Protein AF-A0AAU5GW07-F1 (afdb_monomer_lite)

Secondary structure (DSSP, 8-state):
-HHHHHHHHHHHHHHHHHHHHHHHS-S-HHHHH-GGGHHHHHHHHHHHHHHHHHHHHHHHHHHHHHHHHHHHHHHHHHHHHHHHHHHHHHH--TT--EEEEETTEEEESSEEEETTEEEESTT-EEEEEEETTEEEEEEE-TTS-EEEEEE-TTS-HHHHHHHHHHHHHHHHHHHHHHHHHHHHHHHHHHHHHHHHH--HHHHHHHHHHHHHHHHHHT-THHHHHHHHHHHHHHHHHHHHS-PPP-

Sequence (246 aa):
MAATVWALLVLLGGAAYIGWRLHAYPGGWAYAFGDAYAVERRDLAMARRGVRELERAARRELSEAKGKVRGEETRYRERIRSAEQRLKELRNPGRGEQQQILGELTLYQHVLRYRSEDIPLAGLKVRFESARHKYGIKVTRPNGRAVVARFPGTQSEDAVRHFAIRIENAVADENDLLTRRKGLIADAETELTHARASTLSQEAAREALVRLTARQSADDRLPAARAELDAARGRWHAETGHLPRT

Radius of gyration: 38.72 Å; chains: 1; bounding box: 70×32×97 Å

Foldseek 3Di:
DVVVVVVVVVVVVVVVVVVVQCQQFPQDDCRSPNPVNVVLSVLLVVLVVLLVVVVVVLVVVLVVLVVQLVVLVVVLVVLLVVLVVQLVCLVDVDQAAFDDDDDQWTHGLQFIGGNHDTAGLAVKDWDWDDDPQKTWIWIAHPVRDIDIDIDDNPDDPVRSVVVSVVSVVSSVVNNVSVVCSVVSSVVSVVSSVVSVVPCVSSVVSVVVSVVSVVVVVPDCSSVVSVVSSVVSQVVSCVVRVDGGDD

pLDDT: mean 92.74, std 5.4, range [62.66, 98.31]

Structure (mmCIF, N/CA/C/O backbone):
data_AF-A0AAU5GW07-F1
#
_entry.id   AF-A0AAU5GW07-F1
#
loop_
_atom_site.group_PDB
_atom_site.id
_atom_site.type_symbol
_atom_site.label_atom_id
_atom_site.label_alt_id
_atom_site.label_comp_id
_atom_site.label_asym_id
_atom_site.label_entity_id
_atom_site.label_seq_id
_atom_site.pdbx_PDB_ins_code
_atom_site.Cartn_x
_atom_site.Cartn_y
_atom_site.Cartn_z
_atom_site.occupancy
_atom_site.B_iso_or_equiv
_atom_site.auth_seq_id
_atom_site.auth_comp_id
_atom_site.auth_asym_id
_atom_site.auth_atom_id
_atom_site.pdbx_PDB_model_num
ATOM 1 N N . MET A 1 1 ? -17.866 -20.947 -43.649 1.00 62.66 1 MET A N 1
ATOM 2 C CA . MET A 1 1 ? -17.805 -19.919 -42.585 1.00 62.66 1 MET A CA 1
ATOM 3 C C . MET A 1 1 ? -16.412 -19.817 -41.959 1.00 62.66 1 MET A C 1
ATOM 5 O O . MET A 1 1 ? -15.834 -18.745 -42.022 1.00 62.66 1 MET A O 1
ATOM 9 N N . ALA A 1 2 ? -15.812 -20.891 -41.427 1.00 73.25 2 ALA A N 1
ATOM 10 C CA . ALA A 1 2 ? -14.454 -20.812 -40.857 1.00 73.25 2 ALA A CA 1
ATOM 11 C C . ALA A 1 2 ? -13.359 -20.514 -41.906 1.00 73.25 2 ALA A C 1
ATOM 13 O O . ALA A 1 2 ? -12.525 -19.640 -41.695 1.00 73.25 2 ALA A O 1
ATOM 14 N N . ALA A 1 3 ? -13.399 -21.173 -43.070 1.00 81.56 3 ALA A N 1
ATOM 15 C CA . ALA A 1 3 ? -12.407 -20.975 -44.136 1.00 81.56 3 ALA A CA 1
ATOM 16 C C . ALA A 1 3 ? -12.399 -19.541 -44.705 1.00 81.56 3 ALA A C 1
ATOM 18 O O . ALA A 1 3 ? -11.342 -18.986 -44.983 1.00 81.56 3 ALA A O 1
ATOM 19 N N . THR A 1 4 ? -13.572 -18.913 -44.819 1.00 87.06 4 THR A N 1
ATOM 20 C CA . THR A 1 4 ? -13.719 -17.531 -45.301 1.00 87.06 4 THR A CA 1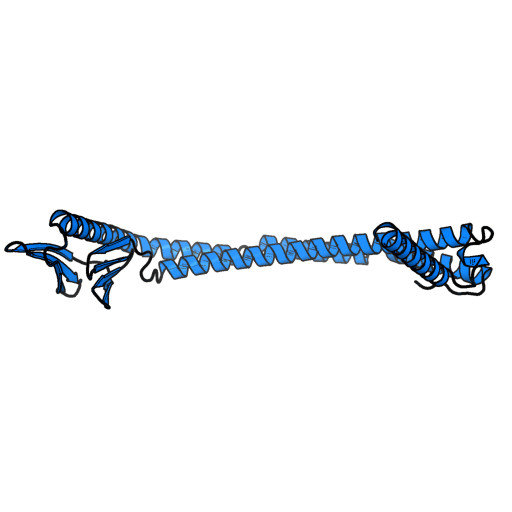
ATOM 21 C C . THR A 1 4 ? -13.207 -16.507 -44.286 1.00 87.06 4 THR A C 1
ATOM 23 O O . THR A 1 4 ? -12.600 -15.516 -44.679 1.00 87.06 4 THR A O 1
ATOM 26 N N . VAL A 1 5 ? -13.383 -16.760 -42.983 1.00 86.50 5 VAL A N 1
ATOM 27 C CA . VAL A 1 5 ? -12.836 -15.909 -41.909 1.00 86.50 5 VAL A CA 1
ATOM 28 C C . VAL A 1 5 ? -11.308 -15.995 -41.862 1.00 86.50 5 VAL A C 1
ATOM 30 O O . VAL A 1 5 ? -10.641 -14.965 -41.791 1.00 86.50 5 VAL A O 1
ATOM 33 N N . TRP A 1 6 ? -10.739 -17.199 -41.974 1.00 91.56 6 TRP A N 1
ATOM 34 C CA . TRP A 1 6 ? -9.285 -17.376 -42.046 1.00 91.56 6 TRP A CA 1
ATOM 35 C C . TRP A 1 6 ? -8.678 -16.722 -43.288 1.00 91.56 6 TRP A C 1
ATOM 37 O O . TRP A 1 6 ? -7.670 -16.026 -43.172 1.00 91.56 6 TRP A O 1
ATOM 47 N N . ALA A 1 7 ? -9.315 -16.873 -44.453 1.00 90.19 7 ALA A N 1
ATOM 48 C CA . ALA A 1 7 ? -8.876 -16.212 -45.679 1.00 90.19 7 ALA A CA 1
ATOM 49 C C . ALA A 1 7 ? -8.849 -14.682 -45.522 1.00 90.19 7 ALA A C 1
ATOM 51 O O . ALA A 1 7 ? -7.854 -14.054 -45.872 1.00 90.19 7 ALA A O 1
ATOM 52 N N . LEU A 1 8 ? -9.892 -14.089 -44.927 1.00 90.56 8 LEU A N 1
ATOM 53 C CA . LEU A 1 8 ? -9.952 -12.648 -44.657 1.00 90.56 8 LEU A CA 1
ATOM 54 C C . LEU A 1 8 ? -8.855 -12.174 -43.695 1.00 90.56 8 LEU A C 1
ATOM 56 O O . LEU A 1 8 ? -8.234 -11.148 -43.960 1.00 90.56 8 LEU A O 1
ATOM 60 N N . LEU A 1 9 ? -8.579 -12.911 -42.613 1.00 90.88 9 LEU A N 1
ATOM 61 C CA . LEU A 1 9 ? -7.519 -12.557 -41.659 1.00 90.88 9 LEU A CA 1
ATOM 62 C C . LEU A 1 9 ? -6.126 -12.597 -42.294 1.00 90.88 9 LEU A C 1
ATOM 64 O O . LEU A 1 9 ? -5.322 -11.694 -42.063 1.00 90.88 9 LEU A O 1
ATOM 68 N N . VAL A 1 10 ? -5.849 -13.609 -43.120 1.00 92.69 10 VAL A N 1
ATOM 69 C CA . VAL A 1 10 ? -4.584 -13.706 -43.863 1.00 92.69 10 VAL A CA 1
ATOM 70 C C . VAL A 1 10 ? -4.446 -12.538 -44.840 1.00 92.69 10 VAL A C 1
ATOM 72 O O . VAL A 1 10 ? -3.379 -11.931 -44.920 1.00 92.69 10 VAL A O 1
ATOM 75 N N . LEU A 1 11 ? -5.527 -12.175 -45.533 1.00 92.56 11 LEU A N 1
ATOM 76 C CA . LEU A 1 11 ? -5.535 -11.073 -46.496 1.00 92.56 11 LEU A CA 1
ATOM 77 C C . LEU A 1 11 ? -5.316 -9.716 -45.806 1.00 92.56 11 LEU A C 1
ATOM 79 O O . LEU A 1 11 ? -4.488 -8.925 -46.255 1.00 92.56 11 LEU A O 1
ATOM 83 N N . LEU A 1 12 ? -5.977 -9.482 -44.668 1.00 92.38 12 LEU A N 1
ATOM 84 C CA . LEU A 1 12 ? -5.769 -8.302 -43.818 1.00 92.38 12 LEU A CA 1
ATOM 85 C C . LEU A 1 12 ? -4.341 -8.229 -43.273 1.00 92.38 12 LEU A C 1
ATOM 87 O O . LEU A 1 12 ? -3.708 -7.176 -43.351 1.00 92.38 12 LEU A O 1
ATOM 91 N N . GLY A 1 13 ? -3.814 -9.343 -42.761 1.00 91.69 13 GLY A N 1
ATOM 92 C CA . GLY A 1 13 ? -2.436 -9.426 -42.277 1.00 91.69 13 GLY A CA 1
ATOM 93 C C . GLY A 1 13 ? -1.418 -9.150 -43.385 1.00 91.69 13 GLY A C 1
ATOM 94 O O . GLY A 1 13 ? -0.476 -8.385 -43.180 1.00 91.69 13 GLY A O 1
ATOM 95 N N . GLY A 1 14 ? -1.641 -9.705 -44.580 1.00 92.31 14 GLY A N 1
ATOM 96 C CA . GLY A 1 14 ? -0.816 -9.468 -45.762 1.00 92.31 14 GLY A CA 1
ATOM 97 C C . GLY A 1 14 ? -0.847 -8.010 -46.221 1.00 92.31 14 GLY A C 1
ATOM 98 O O . GLY A 1 14 ? 0.208 -7.405 -46.405 1.00 92.31 14 GLY A O 1
ATOM 99 N N . ALA A 1 15 ? -2.035 -7.410 -46.333 1.00 90.25 15 ALA A N 1
ATOM 100 C CA . ALA A 1 15 ? -2.185 -6.007 -46.718 1.00 90.25 15 ALA A CA 1
ATOM 101 C C . ALA A 1 15 ? -1.530 -5.062 -45.696 1.00 90.25 15 ALA A C 1
ATOM 103 O O . ALA A 1 15 ? -0.804 -4.142 -46.077 1.00 90.25 15 ALA A O 1
ATOM 104 N N . ALA A 1 16 ? -1.712 -5.327 -44.397 1.00 91.56 16 ALA A N 1
ATOM 105 C CA . ALA A 1 16 ? -1.071 -4.571 -43.325 1.00 91.56 16 ALA A CA 1
ATOM 106 C C . ALA A 1 16 ? 0.459 -4.709 -43.360 1.00 91.56 16 ALA A C 1
ATOM 108 O O . ALA A 1 16 ? 1.171 -3.716 -43.208 1.00 91.56 16 ALA A O 1
ATOM 109 N N . TYR A 1 17 ? 0.976 -5.915 -43.607 1.00 90.44 17 TYR A N 1
ATOM 110 C CA . TYR A 1 17 ? 2.410 -6.162 -43.742 1.00 90.44 17 TYR A CA 1
ATOM 111 C C . TYR A 1 17 ? 3.015 -5.424 -44.942 1.00 90.44 17 TYR A C 1
ATOM 113 O O . TYR A 1 17 ? 4.048 -4.770 -44.797 1.00 90.44 17 TYR A O 1
ATOM 121 N N . ILE A 1 18 ? 2.368 -5.488 -46.110 1.00 90.94 18 ILE A N 1
ATOM 122 C CA . ILE A 1 18 ? 2.806 -4.788 -47.326 1.00 90.94 18 ILE A CA 1
ATOM 123 C C . ILE A 1 18 ? 2.793 -3.276 -47.093 1.00 90.94 18 ILE A C 1
ATOM 125 O O . ILE A 1 18 ? 3.788 -2.607 -47.371 1.00 90.94 18 ILE A O 1
ATOM 129 N N . GLY A 1 19 ? 1.706 -2.747 -46.521 1.00 88.69 19 GLY A N 1
ATOM 130 C CA . GLY A 1 19 ? 1.587 -1.333 -46.173 1.00 88.69 19 GLY A CA 1
ATOM 131 C C . GLY A 1 19 ? 2.674 -0.881 -45.196 1.00 88.69 19 GLY A C 1
ATOM 132 O O . GLY A 1 19 ? 3.356 0.112 -45.448 1.00 88.69 19 GLY A O 1
ATOM 133 N N . TRP A 1 20 ? 2.910 -1.643 -44.122 1.00 90.12 20 TRP A N 1
ATOM 134 C CA . TRP A 1 20 ? 3.993 -1.373 -43.174 1.00 90.12 20 TRP A CA 1
ATOM 135 C C . TRP A 1 20 ? 5.366 -1.414 -43.848 1.00 90.12 20 TRP A C 1
ATOM 137 O O . TRP A 1 20 ? 6.215 -0.566 -43.577 1.00 90.12 20 TRP A O 1
ATOM 147 N N . ARG A 1 21 ? 5.594 -2.372 -44.750 1.00 89.69 21 ARG A N 1
ATOM 148 C CA . ARG A 1 21 ? 6.882 -2.547 -45.421 1.00 89.69 21 ARG A CA 1
ATOM 149 C C . ARG A 1 21 ? 7.178 -1.427 -46.416 1.00 89.69 21 ARG A C 1
ATOM 151 O O . ARG A 1 21 ? 8.286 -0.899 -46.391 1.00 89.69 21 ARG A O 1
ATOM 158 N N . LEU A 1 22 ? 6.195 -1.009 -47.212 1.00 87.62 22 LEU A N 1
ATOM 159 C CA . LEU A 1 22 ? 6.303 0.169 -48.083 1.00 87.62 22 LEU A CA 1
ATOM 160 C C . LEU A 1 22 ? 6.479 1.464 -47.275 1.00 87.62 22 LEU A C 1
ATOM 162 O O . LEU A 1 22 ? 7.194 2.366 -47.699 1.00 87.62 22 LEU A O 1
ATOM 166 N N . HIS A 1 23 ? 5.874 1.547 -46.086 1.00 85.56 23 HIS A N 1
ATOM 167 C CA . HIS A 1 23 ? 6.075 2.678 -45.181 1.00 85.56 23 HIS A CA 1
ATOM 168 C C . HIS A 1 23 ? 7.475 2.690 -44.538 1.00 85.56 23 HIS A C 1
ATOM 170 O O . HIS A 1 23 ? 8.066 3.751 -44.344 1.00 85.56 23 HIS A O 1
ATOM 176 N N . ALA A 1 24 ? 8.018 1.519 -44.198 1.00 85.88 24 ALA A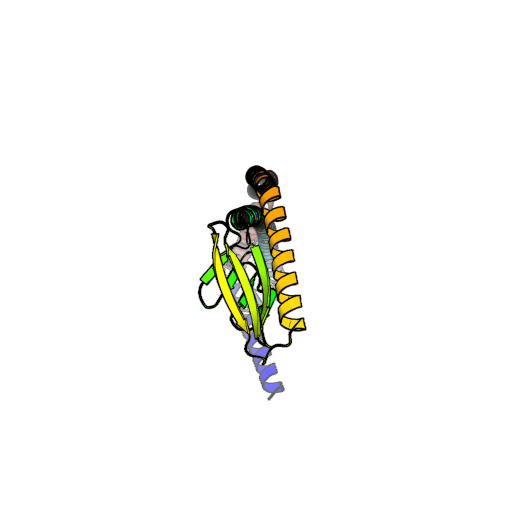 N 1
ATOM 177 C CA . ALA A 1 24 ? 9.321 1.376 -43.550 1.00 85.88 24 ALA A CA 1
ATOM 178 C C . ALA A 1 24 ? 10.510 1.578 -44.508 1.00 85.88 24 ALA A C 1
ATOM 180 O O . ALA A 1 24 ? 11.587 1.969 -44.040 1.00 85.88 24 ALA A O 1
ATOM 181 N N . TYR A 1 25 ? 10.308 1.314 -45.804 1.00 89.31 25 TYR A N 1
ATOM 182 C CA . TYR A 1 25 ? 11.297 1.405 -46.883 1.00 89.31 25 TYR A CA 1
ATOM 183 C C . TYR A 1 25 ? 10.705 2.184 -48.075 1.00 89.31 25 TYR A C 1
ATOM 185 O O . TYR A 1 25 ? 10.127 1.578 -48.981 1.00 89.31 25 TYR A O 1
ATOM 193 N N . PRO A 1 26 ? 10.787 3.526 -48.063 1.00 86.00 26 PRO A N 1
ATOM 194 C CA . PRO A 1 26 ? 10.213 4.362 -49.114 1.00 86.00 26 PRO A CA 1
ATOM 195 C C . PRO A 1 26 ? 10.981 4.223 -50.440 1.00 86.00 26 PRO A C 1
ATOM 197 O O . PRO A 1 26 ? 12.162 3.890 -50.444 1.00 86.00 26 PRO A O 1
ATOM 200 N N . GLY A 1 27 ? 10.294 4.489 -51.555 1.00 83.19 27 GLY A N 1
ATOM 201 C CA . GLY A 1 27 ? 10.834 4.399 -52.924 1.00 83.19 27 GLY A CA 1
ATOM 202 C C . GLY A 1 27 ? 10.088 3.439 -53.849 1.00 83.19 27 GLY A C 1
ATOM 203 O O . GLY A 1 27 ? 10.302 3.434 -55.055 1.00 83.19 27 GLY A O 1
ATOM 204 N N . GLY A 1 28 ? 9.155 2.651 -53.310 1.00 86.00 28 GLY A N 1
ATOM 205 C CA . GLY A 1 28 ? 8.298 1.751 -54.084 1.00 86.00 28 GLY A CA 1
ATOM 206 C C . GLY A 1 28 ? 8.697 0.279 -53.972 1.00 86.00 28 GLY A C 1
ATOM 207 O O . GLY A 1 28 ? 9.532 -0.109 -53.154 1.00 86.00 28 GLY A O 1
ATOM 208 N N . TRP A 1 29 ? 8.059 -0.567 -54.785 1.00 87.69 29 TRP A N 1
ATOM 209 C CA . TRP A 1 29 ? 8.146 -2.029 -54.668 1.00 87.69 29 TRP A CA 1
ATOM 210 C C . TRP A 1 29 ? 9.566 -2.580 -54.836 1.00 87.69 29 TRP A C 1
ATOM 212 O O . TRP A 1 29 ? 9.966 -3.461 -54.072 1.00 87.69 29 TRP A O 1
ATOM 222 N N . ALA A 1 30 ? 10.345 -2.031 -55.772 1.00 87.06 30 ALA A N 1
ATOM 223 C CA . ALA A 1 30 ? 11.724 -2.454 -56.019 1.00 87.06 30 ALA A CA 1
ATOM 224 C C . ALA A 1 30 ? 12.612 -2.297 -54.770 1.00 87.06 30 ALA A C 1
ATOM 226 O O . ALA A 1 30 ? 13.381 -3.194 -54.438 1.00 87.06 30 ALA A O 1
ATOM 227 N N . TYR A 1 31 ? 12.431 -1.217 -54.009 1.00 85.25 31 TYR A N 1
ATOM 228 C CA . TYR A 1 31 ? 13.211 -0.931 -52.803 1.00 85.25 31 TYR A CA 1
ATOM 229 C C . TYR A 1 31 ? 12.695 -1.676 -51.573 1.00 85.25 31 TYR A C 1
ATOM 231 O O . TYR A 1 31 ? 13.482 -2.105 -50.733 1.00 85.25 31 TYR A O 1
ATOM 239 N N . ALA A 1 32 ? 11.381 -1.882 -51.457 1.00 85.56 32 ALA A N 1
ATOM 240 C CA . ALA A 1 32 ? 10.784 -2.579 -50.318 1.00 85.56 32 ALA A CA 1
ATOM 241 C C . ALA A 1 32 ? 10.947 -4.114 -50.385 1.00 85.56 32 ALA A C 1
ATOM 243 O O . ALA A 1 32 ? 11.047 -4.775 -49.338 1.00 85.56 32 ALA A O 1
ATOM 244 N N . PHE A 1 33 ? 10.998 -4.681 -51.597 1.00 89.56 33 PHE A N 1
ATOM 245 C CA . PHE A 1 33 ? 10.981 -6.131 -51.823 1.00 89.56 33 PHE A CA 1
ATOM 246 C C . PHE A 1 33 ? 12.115 -6.662 -52.708 1.00 89.56 33 PHE A C 1
ATOM 248 O O . PHE A 1 33 ? 12.467 -7.823 -52.548 1.00 89.56 33 PHE A O 1
ATOM 255 N N . GLY A 1 34 ? 12.715 -5.856 -53.588 1.00 89.06 34 GLY A N 1
ATOM 256 C CA . GLY A 1 34 ? 13.737 -6.328 -54.529 1.00 89.06 34 GLY A CA 1
ATOM 257 C C . GLY A 1 34 ? 15.054 -6.716 -53.856 1.00 89.06 34 GLY A C 1
ATOM 258 O O . GLY A 1 34 ? 15.467 -6.095 -52.873 1.00 89.06 34 GLY A O 1
ATOM 259 N N . ASP A 1 35 ? 15.730 -7.736 -54.379 1.00 89.88 35 ASP A N 1
ATOM 260 C CA . ASP A 1 35 ? 16.953 -8.281 -53.772 1.00 89.88 35 ASP A CA 1
ATOM 261 C C . ASP A 1 35 ? 18.147 -7.325 -53.832 1.00 89.88 35 ASP A C 1
ATOM 263 O O . ASP A 1 35 ? 18.976 -7.340 -52.923 1.00 89.88 35 ASP A O 1
ATOM 267 N N . ALA A 1 36 ? 18.177 -6.429 -54.825 1.00 89.31 36 ALA A N 1
ATOM 268 C CA . ALA A 1 36 ? 19.227 -5.422 -54.990 1.00 89.31 36 ALA A CA 1
ATOM 269 C C . ALA A 1 36 ? 19.411 -4.520 -53.754 1.00 89.31 36 ALA A C 1
ATOM 271 O O . ALA A 1 36 ? 20.527 -4.110 -53.481 1.00 89.31 36 ALA A O 1
ATOM 272 N N . TYR A 1 37 ? 18.339 -4.279 -52.984 1.00 89.00 37 TYR A N 1
ATOM 273 C CA . TYR A 1 37 ? 18.360 -3.442 -51.772 1.00 89.00 37 TYR A CA 1
ATOM 274 C C . TYR A 1 37 ? 18.286 -4.258 -50.468 1.00 89.00 37 TYR A C 1
ATOM 276 O O . TYR A 1 37 ? 17.924 -3.756 -49.397 1.00 89.00 37 TYR A O 1
ATOM 284 N N . ALA A 1 38 ? 18.505 -5.576 -50.538 1.00 89.12 38 ALA A N 1
ATOM 285 C CA . ALA A 1 38 ? 18.317 -6.457 -49.389 1.00 89.12 38 ALA A CA 1
ATOM 286 C C . ALA A 1 38 ? 19.342 -6.222 -48.272 1.00 89.12 38 ALA A C 1
ATOM 288 O O . ALA A 1 38 ? 19.046 -6.557 -47.120 1.00 89.12 38 ALA A O 1
ATOM 289 N N . VAL A 1 39 ? 20.526 -5.699 -48.595 1.00 90.81 39 VAL A N 1
ATOM 290 C CA . VAL A 1 39 ? 21.592 -5.411 -47.626 1.00 90.81 39 VAL A CA 1
ATOM 291 C C . VAL A 1 39 ? 21.260 -4.133 -46.856 1.00 90.81 39 VAL A C 1
ATOM 293 O O . VAL A 1 39 ? 21.212 -4.159 -45.630 1.00 90.81 39 VAL A O 1
ATOM 296 N N . GLU A 1 40 ? 20.881 -3.070 -47.556 1.00 90.31 40 GLU A N 1
ATOM 297 C CA . GLU A 1 40 ? 20.523 -1.752 -47.021 1.00 90.31 40 GLU A CA 1
ATOM 298 C C . GLU A 1 40 ? 19.259 -1.843 -46.160 1.00 90.31 40 GLU A C 1
ATOM 300 O O . GLU A 1 40 ? 19.186 -1.273 -45.069 1.00 90.31 40 GLU A O 1
ATOM 305 N N . ARG A 1 41 ? 18.264 -2.636 -46.594 1.00 92.81 41 ARG A N 1
ATOM 306 C CA . ARG A 1 41 ? 17.085 -2.929 -45.763 1.00 92.81 41 ARG A CA 1
ATOM 307 C C . ARG A 1 41 ? 17.469 -3.638 -44.469 1.00 92.81 41 ARG A C 1
ATOM 309 O O . ARG A 1 41 ? 16.910 -3.329 -43.416 1.00 92.81 41 ARG A O 1
ATOM 316 N N . ARG A 1 42 ? 18.370 -4.626 -44.545 1.00 91.44 42 ARG A N 1
ATOM 317 C CA . ARG A 1 42 ? 18.831 -5.386 -43.372 1.00 91.44 42 ARG A CA 1
ATOM 318 C C . ARG A 1 42 ? 19.587 -4.484 -42.408 1.00 91.44 42 ARG A C 1
ATOM 320 O O . ARG A 1 42 ? 19.285 -4.527 -41.219 1.00 91.44 42 ARG A O 1
ATOM 327 N N . ASP A 1 43 ? 20.485 -3.656 -42.920 1.00 92.94 43 ASP A N 1
ATOM 328 C CA . ASP A 1 43 ? 21.251 -2.673 -42.158 1.00 92.94 43 ASP A CA 1
ATOM 329 C C . ASP A 1 43 ? 20.327 -1.700 -41.404 1.00 92.94 43 ASP A C 1
ATOM 331 O O . ASP A 1 43 ? 20.314 -1.662 -40.171 1.00 92.94 43 ASP A O 1
ATOM 335 N N . LEU A 1 44 ? 19.403 -1.045 -42.118 1.00 93.62 44 LEU A N 1
ATOM 336 C CA . LEU A 1 44 ? 18.417 -0.143 -41.516 1.00 93.62 44 LEU A CA 1
ATOM 337 C C . LEU A 1 44 ? 17.515 -0.851 -40.487 1.00 93.62 44 LEU A C 1
ATOM 339 O O . LEU A 1 44 ? 17.177 -0.288 -39.441 1.00 93.62 44 LEU A O 1
ATOM 343 N N . ALA A 1 45 ? 17.109 -2.096 -40.754 1.00 93.06 45 ALA A N 1
ATOM 344 C CA . ALA A 1 45 ? 16.329 -2.892 -39.809 1.00 93.06 45 ALA A CA 1
ATOM 345 C C . ALA A 1 45 ? 17.124 -3.266 -38.550 1.00 93.06 45 ALA A C 1
ATOM 347 O O . ALA A 1 45 ? 16.549 -3.312 -37.460 1.00 93.06 45 ALA A O 1
ATOM 348 N N . MET A 1 46 ? 18.418 -3.570 -38.680 1.00 94.56 46 MET A N 1
ATOM 349 C CA . MET A 1 46 ? 19.300 -3.851 -37.547 1.00 94.56 46 MET A CA 1
ATOM 350 C C . MET A 1 46 ? 19.499 -2.601 -36.695 1.00 94.56 46 MET A C 1
ATOM 352 O O . MET A 1 46 ? 19.247 -2.669 -35.494 1.00 94.56 46 MET A O 1
ATOM 356 N N . ALA A 1 47 ? 19.805 -1.454 -37.304 1.00 94.88 47 ALA A N 1
ATOM 357 C CA . ALA A 1 47 ? 19.971 -0.197 -36.578 1.00 94.88 47 ALA A CA 1
ATOM 358 C C . ALA A 1 47 ? 18.688 0.212 -35.823 1.00 94.88 47 ALA A C 1
ATOM 360 O O . ALA A 1 47 ? 18.723 0.510 -34.626 1.00 94.88 47 ALA A O 1
ATOM 361 N N . ARG A 1 48 ? 17.511 0.111 -36.468 1.00 95.38 48 ARG A N 1
ATOM 362 C CA . ARG A 1 48 ? 16.208 0.356 -35.813 1.00 95.38 48 ARG A CA 1
ATOM 363 C C . ARG A 1 48 ? 15.956 -0.590 -34.639 1.00 95.38 48 ARG A C 1
ATOM 365 O O . ARG A 1 48 ? 15.416 -0.167 -33.615 1.00 95.38 48 ARG A O 1
ATOM 372 N N . ARG A 1 49 ? 16.280 -1.880 -34.790 1.00 95.25 49 ARG A N 1
ATOM 373 C CA . ARG A 1 49 ? 16.126 -2.867 -33.710 1.00 95.25 49 ARG A CA 1
ATOM 374 C C . ARG A 1 49 ? 17.051 -2.550 -32.542 1.00 95.25 49 ARG A C 1
ATOM 376 O O . ARG A 1 49 ? 16.549 -2.504 -31.424 1.00 95.25 49 ARG A O 1
ATOM 383 N N . GLY A 1 50 ? 18.316 -2.226 -32.807 1.00 96.19 50 GLY A N 1
ATOM 384 C CA . GLY A 1 50 ? 19.291 -1.852 -31.781 1.00 96.19 50 GLY A CA 1
ATOM 385 C C . GLY A 1 50 ? 18.812 -0.689 -30.911 1.00 96.19 50 GLY A C 1
ATOM 386 O O . GLY A 1 50 ? 18.743 -0.821 -29.690 1.00 96.19 50 GLY A O 1
ATOM 387 N N . VAL A 1 51 ? 18.357 0.411 -31.526 1.00 96.94 51 VAL A N 1
ATOM 388 C CA . VAL A 1 51 ? 17.792 1.552 -30.777 1.00 96.94 51 VAL A CA 1
ATOM 389 C C . VAL A 1 51 ? 16.580 1.125 -29.945 1.00 96.94 51 VAL A C 1
ATOM 391 O O . VAL A 1 51 ? 16.510 1.413 -28.752 1.00 96.94 51 VAL A O 1
ATOM 394 N N . ARG A 1 52 ? 15.623 0.402 -30.542 1.00 96.19 52 ARG A N 1
ATOM 395 C CA . ARG A 1 52 ? 14.397 -0.017 -29.840 1.00 96.19 52 ARG A CA 1
ATOM 396 C C . ARG A 1 52 ? 14.680 -0.961 -28.677 1.00 96.19 52 ARG A C 1
ATOM 398 O O . ARG A 1 52 ? 13.981 -0.891 -27.670 1.00 96.19 52 ARG A O 1
ATOM 405 N N . GLU A 1 53 ? 15.642 -1.864 -28.812 1.00 96.62 53 GLU A N 1
ATOM 406 C CA . GLU A 1 53 ? 16.030 -2.795 -27.753 1.00 96.62 53 GLU A CA 1
ATOM 407 C C . GLU A 1 53 ? 16.659 -2.059 -26.572 1.00 96.62 53 GLU A C 1
ATOM 409 O O . GLU A 1 53 ? 16.222 -2.276 -25.439 1.00 96.62 53 GLU A O 1
ATOM 414 N N . LEU A 1 54 ? 17.575 -1.123 -26.837 1.00 97.00 54 LEU A N 1
ATOM 415 C CA . LEU A 1 54 ? 18.182 -0.276 -25.808 1.00 97.00 54 LEU A CA 1
ATOM 416 C C . LEU A 1 54 ? 17.141 0.606 -25.109 1.00 97.00 54 LEU A C 1
ATOM 418 O O . LEU A 1 54 ? 17.073 0.621 -23.880 1.00 97.00 54 LEU A O 1
ATOM 422 N N . GLU A 1 55 ? 16.260 1.276 -25.859 1.00 96.31 55 GLU A N 1
ATOM 423 C CA . GLU A 1 55 ? 15.198 2.097 -25.264 1.00 96.31 55 GLU A CA 1
ATOM 424 C C . GLU A 1 55 ? 14.230 1.265 -24.421 1.00 96.31 55 GLU A C 1
ATOM 426 O O . GLU A 1 55 ? 13.827 1.682 -23.334 1.00 96.31 55 GLU A O 1
ATOM 431 N N . ARG A 1 56 ? 13.842 0.078 -24.898 1.00 97.12 56 ARG A N 1
ATOM 432 C CA . ARG A 1 56 ? 12.969 -0.826 -24.139 1.00 97.12 56 ARG A CA 1
ATOM 433 C C . ARG A 1 56 ? 13.655 -1.344 -22.883 1.00 97.12 56 ARG A C 1
ATOM 435 O O . ARG A 1 56 ? 12.991 -1.443 -21.856 1.00 97.12 56 ARG A O 1
ATOM 442 N N . ALA A 1 57 ? 14.938 -1.692 -22.947 1.00 96.06 57 ALA A N 1
ATOM 443 C CA . ALA A 1 57 ? 15.710 -2.097 -21.776 1.00 96.06 57 ALA A CA 1
ATOM 444 C C . ALA A 1 57 ? 15.759 -0.964 -20.740 1.00 96.06 57 ALA A C 1
ATOM 446 O O . ALA A 1 57 ? 15.293 -1.158 -19.618 1.00 96.06 57 ALA A O 1
ATOM 447 N N . ALA A 1 58 ? 16.166 0.241 -21.147 1.00 95.44 58 ALA A N 1
ATOM 448 C CA . ALA A 1 58 ? 16.241 1.403 -20.263 1.00 95.44 58 ALA A CA 1
ATOM 449 C C . ALA A 1 58 ? 14.881 1.756 -19.632 1.00 95.44 58 ALA A C 1
ATOM 451 O O . ALA A 1 58 ? 14.787 1.974 -18.421 1.00 95.44 58 ALA A O 1
ATOM 452 N N . ARG A 1 59 ? 13.801 1.751 -20.430 1.00 96.81 59 ARG A N 1
ATOM 453 C CA . ARG A 1 59 ? 12.435 2.005 -19.937 1.00 96.81 59 ARG A CA 1
ATOM 454 C C . ARG A 1 59 ? 11.966 0.943 -18.948 1.00 96.81 59 ARG A C 1
ATOM 456 O O . ARG A 1 59 ? 11.310 1.301 -17.972 1.00 96.81 59 ARG A O 1
ATOM 463 N N . ARG A 1 60 ? 12.274 -0.337 -19.188 1.00 98.06 60 ARG A N 1
ATOM 464 C CA . ARG A 1 60 ? 11.922 -1.429 -18.266 1.00 98.06 60 ARG A CA 1
ATOM 465 C C . ARG A 1 60 ? 12.625 -1.259 -16.926 1.00 98.06 60 ARG A C 1
ATOM 467 O O . ARG A 1 60 ? 11.935 -1.189 -15.915 1.00 98.06 60 ARG A O 1
ATOM 474 N N . GLU A 1 61 ? 13.941 -1.061 -16.928 1.00 97.25 61 GLU A N 1
ATOM 475 C CA . GLU A 1 61 ? 14.709 -0.821 -15.697 1.00 97.25 61 GLU A CA 1
ATOM 476 C C . GLU A 1 61 ? 14.170 0.382 -14.910 1.00 97.25 61 GLU A C 1
ATOM 478 O O . GLU A 1 61 ? 13.966 0.308 -13.696 1.00 97.25 61 GLU A O 1
ATOM 483 N N . LEU A 1 62 ? 13.879 1.492 -15.601 1.00 97.44 62 LEU A N 1
ATOM 484 C CA . LEU A 1 62 ? 13.333 2.690 -14.966 1.00 97.44 62 LEU A CA 1
ATOM 485 C C . LEU A 1 62 ? 11.934 2.442 -14.386 1.00 97.44 62 LEU A C 1
ATOM 487 O O . LEU A 1 62 ? 11.620 2.913 -13.291 1.00 97.44 62 LEU A O 1
ATOM 491 N N . SER A 1 63 ? 11.086 1.716 -15.116 1.00 97.50 63 SER A N 1
ATOM 492 C CA . SER A 1 63 ? 9.745 1.343 -14.664 1.00 97.50 63 SER A CA 1
ATOM 493 C C . SER A 1 63 ? 9.809 0.459 -13.421 1.00 97.50 63 SER A C 1
ATOM 495 O O . SER A 1 63 ? 9.070 0.697 -12.468 1.00 97.50 63 SER A O 1
ATOM 497 N N . GLU A 1 64 ? 10.716 -0.515 -13.390 1.00 97.56 64 GLU A N 1
ATOM 498 C CA . GLU A 1 64 ? 10.935 -1.384 -12.232 1.00 97.56 64 GLU A CA 1
ATOM 499 C C . GLU A 1 64 ? 11.429 -0.596 -11.015 1.00 97.56 64 GLU A C 1
ATOM 501 O O . GLU A 1 64 ? 10.886 -0.754 -9.921 1.00 97.56 64 GLU A O 1
ATOM 506 N N . ALA A 1 65 ? 12.400 0.306 -11.190 1.00 97.81 65 ALA A N 1
ATOM 507 C CA . ALA A 1 65 ? 12.896 1.151 -10.105 1.00 97.81 65 ALA A CA 1
ATOM 508 C C . ALA A 1 65 ? 11.804 2.083 -9.550 1.00 97.81 65 ALA A C 1
ATOM 510 O O . ALA A 1 65 ? 11.621 2.173 -8.335 1.00 97.81 65 ALA A O 1
ATOM 511 N N . LYS A 1 66 ? 11.009 2.719 -10.423 1.00 98.00 66 LYS A N 1
ATOM 512 C CA . LYS A 1 66 ? 9.836 3.512 -10.010 1.00 98.00 66 LYS A CA 1
ATOM 513 C C . LYS A 1 66 ? 8.787 2.653 -9.301 1.00 98.00 66 LYS A C 1
ATOM 515 O O . LYS A 1 66 ? 8.186 3.102 -8.327 1.00 98.00 66 LYS A O 1
ATOM 520 N N . GLY A 1 67 ? 8.576 1.426 -9.774 1.00 97.81 67 GLY A N 1
ATOM 521 C CA . GLY A 1 67 ? 7.701 0.445 -9.139 1.00 97.81 67 GLY A CA 1
ATOM 522 C C . GLY A 1 67 ? 8.152 0.111 -7.717 1.00 97.81 67 GLY A C 1
ATOM 523 O O . GLY A 1 67 ? 7.331 0.144 -6.804 1.00 97.81 67 GLY A O 1
ATOM 524 N N . LYS A 1 68 ? 9.456 -0.110 -7.506 1.00 97.69 68 LYS A N 1
ATOM 525 C CA . LYS A 1 68 ? 10.041 -0.339 -6.174 1.00 97.69 68 LYS A CA 1
ATOM 526 C C . LYS A 1 68 ? 9.805 0.839 -5.230 1.00 97.69 68 LYS A C 1
ATOM 528 O O . LYS A 1 68 ? 9.317 0.619 -4.127 1.00 97.69 68 LYS A O 1
ATOM 533 N N . VAL A 1 69 ? 10.059 2.076 -5.672 1.00 98.31 69 VAL A N 1
ATOM 534 C CA . VAL A 1 69 ? 9.782 3.283 -4.865 1.00 98.31 69 VAL A CA 1
ATOM 535 C C . VAL A 1 69 ? 8.311 3.340 -4.448 1.00 98.31 69 VAL A C 1
ATOM 537 O O . VAL A 1 69 ? 8.012 3.454 -3.262 1.00 98.31 69 VAL A O 1
ATOM 540 N N . ARG A 1 70 ? 7.380 3.181 -5.397 1.00 97.75 70 ARG A N 1
ATOM 541 C CA . ARG A 1 70 ? 5.935 3.189 -5.103 1.00 97.75 70 ARG A CA 1
ATOM 542 C C . ARG A 1 70 ? 5.516 2.055 -4.165 1.00 97.75 70 ARG A C 1
ATOM 544 O O . ARG A 1 70 ? 4.631 2.248 -3.329 1.00 97.75 70 ARG A O 1
ATOM 551 N N . GLY A 1 71 ? 6.127 0.880 -4.312 1.00 97.69 71 GLY A N 1
ATOM 552 C CA . GLY A 1 71 ? 5.908 -0.270 -3.438 1.00 97.69 71 GLY A CA 1
ATOM 553 C C . GLY A 1 71 ? 6.307 0.031 -1.994 1.00 97.69 71 GLY A C 1
ATOM 554 O O . GLY A 1 71 ? 5.497 -0.155 -1.089 1.00 97.69 71 GLY A O 1
ATOM 555 N N . GLU A 1 72 ? 7.505 0.579 -1.779 1.00 97.69 72 GLU A N 1
ATOM 556 C CA . GLU A 1 72 ? 7.985 0.973 -0.446 1.00 97.69 72 GLU A CA 1
ATOM 557 C C . GLU A 1 72 ? 7.170 2.126 0.162 1.00 97.69 72 GLU A C 1
ATOM 559 O O . GLU A 1 72 ? 6.842 2.112 1.350 1.00 97.69 72 GLU A O 1
ATOM 564 N N . GLU A 1 73 ? 6.751 3.101 -0.647 1.00 96.44 73 GLU A N 1
ATOM 565 C CA . GLU A 1 73 ? 5.850 4.173 -0.204 1.00 96.44 73 GLU A CA 1
ATOM 566 C C . GLU A 1 73 ? 4.477 3.648 0.226 1.00 96.44 73 GLU A C 1
ATOM 568 O O . GLU A 1 73 ? 3.887 4.126 1.197 1.00 96.44 73 GLU A O 1
ATOM 573 N N . THR A 1 74 ? 3.960 2.643 -0.476 1.00 97.31 74 THR A N 1
ATOM 574 C CA . THR A 1 74 ? 2.677 2.018 -0.143 1.00 97.31 74 THR A CA 1
ATOM 575 C C . THR A 1 74 ? 2.780 1.205 1.141 1.00 97.31 74 THR A C 1
ATOM 577 O O . THR A 1 74 ? 1.991 1.446 2.052 1.00 97.31 74 THR A O 1
ATOM 580 N N . ARG A 1 75 ? 3.810 0.360 1.277 1.00 96.31 75 ARG A N 1
ATOM 581 C CA . ARG A 1 75 ? 4.078 -0.404 2.507 1.00 96.31 75 ARG A CA 1
ATOM 582 C C . ARG A 1 75 ? 4.225 0.501 3.726 1.00 96.31 75 ARG A C 1
ATOM 584 O O . ARG A 1 75 ? 3.655 0.224 4.774 1.00 96.31 75 ARG A O 1
ATOM 591 N N . TYR A 1 76 ? 4.948 1.611 3.602 1.00 96.00 76 TYR A N 1
ATOM 592 C CA . TYR A 1 76 ? 5.073 2.589 4.684 1.00 96.00 76 TYR A CA 1
ATOM 593 C C . TYR A 1 76 ? 3.723 3.184 5.098 1.00 96.00 76 TYR A C 1
ATOM 595 O O . TYR A 1 76 ? 3.405 3.205 6.287 1.00 96.00 76 TYR A O 1
ATOM 603 N N . ARG A 1 77 ? 2.907 3.621 4.128 1.00 96.38 77 ARG A N 1
ATOM 604 C CA . ARG A 1 77 ? 1.565 4.156 4.407 1.00 96.38 77 ARG A CA 1
ATOM 605 C C . ARG A 1 77 ? 0.660 3.115 5.055 1.00 96.38 77 ARG A C 1
ATOM 607 O O . ARG A 1 77 ? -0.101 3.464 5.949 1.00 96.38 77 ARG A O 1
ATOM 614 N N . GLU A 1 78 ? 0.742 1.861 4.625 1.00 96.50 78 GLU A N 1
ATOM 615 C CA . GLU A 1 78 ? -0.001 0.754 5.230 1.00 96.50 78 GLU A CA 1
ATOM 616 C C . GLU A 1 78 ? 0.436 0.502 6.672 1.00 96.50 78 GLU A C 1
ATOM 618 O O . GLU A 1 78 ? -0.423 0.435 7.542 1.00 96.50 78 GLU A O 1
ATOM 623 N N . ARG A 1 79 ? 1.744 0.462 6.960 1.00 96.19 79 ARG A N 1
ATOM 624 C CA . ARG A 1 79 ? 2.251 0.325 8.338 1.00 96.19 79 ARG A CA 1
ATOM 625 C C . ARG A 1 79 ? 1.739 1.439 9.248 1.00 96.19 79 ARG A C 1
ATOM 627 O O . ARG A 1 79 ? 1.249 1.149 10.334 1.00 96.19 79 ARG A O 1
ATOM 634 N N . ILE A 1 80 ? 1.808 2.695 8.796 1.00 97.44 80 ILE A N 1
ATOM 635 C CA . ILE A 1 80 ? 1.282 3.835 9.560 1.00 97.44 80 ILE A CA 1
ATOM 636 C C . ILE A 1 80 ? -0.221 3.698 9.763 1.00 97.44 80 ILE A C 1
ATOM 638 O O . ILE A 1 80 ? -0.685 3.805 10.892 1.00 97.44 80 ILE A O 1
ATOM 642 N N . ARG A 1 81 ? -0.978 3.421 8.698 1.00 97.31 81 ARG A N 1
ATOM 643 C CA . ARG A 1 81 ? -2.434 3.284 8.780 1.00 97.31 81 ARG A CA 1
ATOM 644 C C . ARG A 1 81 ? -2.836 2.180 9.753 1.00 97.31 81 ARG A C 1
ATOM 646 O O . ARG A 1 81 ? -3.741 2.391 10.550 1.00 97.31 81 ARG A O 1
ATOM 653 N N . SER A 1 82 ? -2.170 1.029 9.707 1.00 96.06 82 SER A N 1
ATOM 654 C CA . SER A 1 82 ? -2.431 -0.084 10.620 1.00 96.06 82 SER A CA 1
ATOM 655 C C . SER A 1 82 ? -2.110 0.282 12.070 1.00 96.06 82 SER A C 1
ATOM 657 O O . SER A 1 82 ? -2.910 -0.006 12.956 1.00 96.06 82 SER A O 1
ATOM 659 N N . ALA A 1 83 ? -0.992 0.972 12.323 1.00 96.62 83 ALA A N 1
ATOM 660 C CA . ALA A 1 83 ? -0.643 1.447 13.664 1.00 96.62 83 ALA A CA 1
ATOM 661 C C . ALA A 1 83 ? -1.637 2.507 14.186 1.00 96.62 83 ALA A C 1
ATOM 663 O O . ALA A 1 83 ? -2.084 2.435 15.329 1.00 96.62 83 ALA A O 1
ATOM 664 N N . GLU A 1 84 ? -2.049 3.457 13.341 1.00 96.75 84 GLU A N 1
ATOM 665 C CA . GLU A 1 84 ? -3.063 4.465 13.677 1.00 96.75 84 GLU A CA 1
ATOM 666 C C . GLU A 1 84 ? -4.431 3.833 13.944 1.00 96.75 84 GLU A C 1
ATOM 668 O O . GLU A 1 84 ? -5.116 4.220 14.891 1.00 96.75 84 GLU A O 1
ATOM 673 N N . GLN A 1 85 ? -4.819 2.838 13.144 1.00 95.62 85 GLN A N 1
ATOM 674 C CA . GLN A 1 85 ? -6.062 2.098 13.323 1.00 95.62 85 GLN A CA 1
ATOM 675 C C . GLN A 1 85 ? -6.055 1.317 14.642 1.00 95.62 85 GLN A C 1
ATOM 677 O O . GLN A 1 85 ? -7.002 1.442 15.415 1.00 95.62 85 GLN A O 1
ATOM 682 N N . ARG A 1 86 ? -4.964 0.608 14.957 1.00 94.56 86 ARG A N 1
ATOM 683 C CA . ARG A 1 86 ? -4.794 -0.084 16.243 1.00 94.56 86 ARG A CA 1
ATOM 684 C C . ARG A 1 86 ? -4.902 0.884 17.421 1.00 94.56 86 ARG A C 1
ATOM 686 O O . ARG A 1 86 ? -5.614 0.614 18.385 1.00 94.56 86 ARG A O 1
ATOM 693 N N . LEU A 1 87 ? -4.243 2.041 17.339 1.00 96.00 87 LEU A N 1
ATOM 694 C CA . LEU A 1 87 ? -4.327 3.070 18.377 1.00 96.00 87 LEU A CA 1
ATOM 695 C C . LEU A 1 87 ? -5.753 3.624 18.518 1.00 96.00 87 LEU A C 1
ATOM 697 O O . LEU A 1 87 ? -6.230 3.849 19.632 1.00 96.00 87 LEU A O 1
ATOM 701 N N . LYS A 1 88 ? -6.451 3.832 17.398 1.00 94.56 88 LYS A N 1
ATOM 702 C CA . LYS A 1 88 ? -7.845 4.282 17.382 1.00 94.56 88 LYS A CA 1
ATOM 703 C C . LYS A 1 88 ? -8.771 3.261 18.040 1.00 94.56 88 LYS A C 1
ATOM 705 O O . LYS A 1 88 ? -9.583 3.662 18.868 1.00 94.56 88 LYS A O 1
ATOM 710 N N . GLU A 1 89 ? -8.627 1.980 17.720 1.00 91.56 89 GLU A N 1
ATOM 711 C CA . GLU A 1 89 ? -9.398 0.884 18.320 1.00 91.56 89 GLU A CA 1
ATOM 712 C C . GLU A 1 89 ? -9.134 0.776 19.823 1.00 91.56 89 GLU A C 1
ATOM 714 O O . GLU A 1 89 ? -10.070 0.726 20.616 1.00 91.56 89 GLU A O 1
ATOM 719 N N . LEU A 1 90 ? -7.872 0.868 20.248 1.00 93.31 90 LEU A N 1
ATOM 720 C CA . LEU A 1 90 ? -7.528 0.882 21.669 1.00 93.31 90 LEU A CA 1
ATOM 721 C C . LEU A 1 90 ? -8.099 2.103 22.394 1.00 93.31 90 LEU A C 1
ATOM 723 O O . LEU A 1 90 ? -8.509 1.995 23.546 1.00 93.31 90 LEU A O 1
ATOM 727 N N . ARG A 1 91 ? -8.167 3.278 21.763 1.00 92.62 91 ARG A N 1
ATOM 728 C CA . ARG A 1 91 ? -8.751 4.488 22.374 1.00 92.62 91 ARG A CA 1
ATOM 729 C C . ARG A 1 91 ? -10.275 4.492 22.348 1.00 92.62 91 ARG A C 1
ATOM 731 O O . ARG A 1 91 ? -10.893 5.000 23.280 1.00 92.62 91 ARG A O 1
ATOM 738 N N . ASN A 1 92 ? -10.885 3.894 21.335 1.00 90.12 92 ASN A N 1
ATOM 739 C CA . ASN A 1 92 ? -12.328 3.816 21.184 1.00 90.12 92 ASN A CA 1
ATOM 740 C C . ASN A 1 92 ? -12.736 2.502 20.490 1.00 90.12 92 ASN A C 1
ATOM 742 O O . ASN A 1 92 ? -12.907 2.488 19.269 1.00 90.12 92 ASN A O 1
ATOM 746 N N . PRO A 1 93 ? -12.924 1.414 21.256 1.00 87.88 93 PRO A N 1
ATOM 747 C CA . PRO A 1 93 ? -13.237 0.097 20.707 1.00 87.88 93 PRO A CA 1
ATOM 748 C C . PRO A 1 93 ? -14.693 -0.014 20.226 1.00 87.88 93 PRO A C 1
ATOM 750 O O . PRO A 1 93 ? -15.078 -0.996 19.594 1.00 87.88 93 PRO A O 1
ATOM 753 N N . GLY A 1 94 ? -15.525 1.001 20.492 1.00 91.31 94 GLY A N 1
ATOM 754 C CA . GLY A 1 94 ? -16.943 0.974 20.158 1.00 91.31 94 GLY A CA 1
ATOM 755 C C . GLY A 1 94 ? -17.678 -0.147 20.896 1.00 91.31 94 GLY A C 1
ATOM 756 O O . GLY A 1 94 ? -17.437 -0.385 22.075 1.00 91.31 94 GLY A O 1
ATOM 757 N N . ARG A 1 95 ? -18.607 -0.818 20.203 1.00 93.56 95 ARG A N 1
ATOM 758 C CA . ARG A 1 95 ? -19.372 -1.951 20.758 1.00 93.56 95 ARG A CA 1
ATOM 759 C C . ARG A 1 95 ? -18.602 -3.272 20.688 1.00 93.56 95 ARG A C 1
ATOM 761 O O . ARG A 1 95 ? -18.804 -4.131 21.541 1.00 93.56 95 ARG A O 1
ATOM 768 N N . GLY A 1 96 ? -17.739 -3.410 19.681 1.00 92.69 96 GLY A N 1
ATOM 769 C CA . GLY A 1 96 ? -17.129 -4.676 19.278 1.00 92.69 96 GLY A CA 1
ATOM 770 C C . GLY A 1 96 ? -18.130 -5.637 18.631 1.00 92.69 96 GLY A C 1
ATOM 771 O O . GLY A 1 96 ? -19.221 -5.237 18.209 1.00 92.69 96 GLY A O 1
ATOM 772 N N . GLU A 1 97 ? -17.745 -6.906 18.530 1.00 93.19 97 GLU A N 1
ATOM 773 C CA . GLU A 1 97 ? -18.560 -7.944 17.894 1.00 93.19 97 GLU A CA 1
ATOM 774 C C . GLU A 1 97 ? -19.772 -8.342 18.751 1.00 93.19 97 GLU A C 1
ATOM 776 O O . GLU A 1 97 ? -19.737 -8.296 19.984 1.00 93.19 97 GLU A O 1
ATOM 781 N N . GLN A 1 98 ? -20.865 -8.744 18.095 1.00 96.94 98 GLN A N 1
ATOM 782 C CA . GLN A 1 98 ? -22.041 -9.282 18.776 1.00 96.94 98 GLN A CA 1
ATOM 783 C C . GLN A 1 98 ? -21.769 -10.722 19.216 1.00 96.94 98 GLN A C 1
ATOM 785 O O . GLN A 1 98 ? -21.545 -11.595 18.382 1.00 96.94 98 GLN A O 1
ATOM 790 N N . GLN A 1 99 ? -21.869 -10.990 20.515 1.00 96.50 99 GLN A N 1
ATOM 791 C CA . GLN A 1 99 ? -21.559 -12.304 21.076 1.00 96.50 99 GLN A CA 1
ATOM 792 C C . GLN A 1 99 ? -22.798 -13.180 21.270 1.00 96.50 99 GLN A C 1
ATOM 794 O O . GLN A 1 99 ? -22.748 -14.384 21.018 1.00 96.50 99 GLN A O 1
ATOM 799 N N . GLN A 1 100 ? -23.903 -12.612 21.766 1.00 96.44 100 GLN A N 1
ATOM 800 C CA . GLN A 1 100 ? -25.138 -13.366 22.008 1.00 96.44 100 GLN A CA 1
ATOM 801 C C . GLN A 1 100 ? -26.360 -12.449 22.152 1.00 96.44 100 GLN A C 1
ATOM 803 O O . GLN A 1 100 ? -26.254 -11.319 22.623 1.00 96.44 100 GLN A O 1
ATOM 808 N N . ILE A 1 101 ? -27.536 -12.965 21.788 1.00 96.31 101 ILE A N 1
ATOM 809 C CA . ILE A 1 101 ? -28.838 -12.315 21.978 1.00 96.31 101 ILE A CA 1
ATOM 810 C C . ILE A 1 101 ? -29.700 -13.178 22.904 1.00 96.31 101 ILE A C 1
ATOM 812 O O . ILE A 1 101 ? -29.751 -14.399 22.745 1.00 96.31 101 ILE A O 1
ATOM 816 N N . LEU A 1 102 ? -30.411 -12.541 23.836 1.00 94.44 102 LEU A N 1
ATOM 817 C CA . LEU A 1 102 ? -31.486 -13.156 24.606 1.00 94.44 102 LEU A CA 1
ATOM 818 C C . LEU A 1 102 ? -32.613 -12.139 24.833 1.00 94.44 102 LEU A C 1
ATOM 820 O O . LEU A 1 102 ? -32.484 -11.212 25.634 1.00 94.44 102 LEU A O 1
ATOM 824 N N . GLY A 1 103 ? -33.740 -12.328 24.141 1.00 92.06 103 GLY A N 1
ATOM 825 C CA . GLY A 1 103 ? -34.885 -11.416 24.210 1.00 92.06 103 GLY A CA 1
ATOM 826 C C . GLY A 1 103 ? -34.496 -9.980 23.841 1.00 92.06 103 GLY A C 1
ATOM 827 O O . GLY A 1 103 ? -33.979 -9.733 22.757 1.00 92.06 103 GLY A O 1
ATOM 828 N N . GLU A 1 104 ? -34.729 -9.036 24.754 1.00 92.38 104 GLU A N 1
ATOM 829 C CA . GLU A 1 104 ? -34.382 -7.615 24.576 1.00 92.38 104 GLU A CA 1
ATOM 830 C C . GLU A 1 104 ? -32.913 -7.284 24.903 1.00 92.38 104 GLU A C 1
ATOM 832 O O . GLU A 1 104 ? -32.505 -6.124 24.780 1.00 92.38 104 GLU A O 1
ATOM 837 N N . LEU A 1 105 ? -32.127 -8.269 25.357 1.00 95.25 105 LEU A N 1
ATOM 838 C CA . LEU A 1 105 ? -30.708 -8.106 25.653 1.00 95.25 105 LEU A CA 1
ATOM 839 C C . LEU A 1 105 ? -29.853 -8.609 24.494 1.00 95.25 105 LEU A C 1
ATOM 841 O O . LEU A 1 105 ? -30.030 -9.717 23.992 1.00 95.25 105 LEU A O 1
ATOM 845 N N . THR A 1 106 ? -28.872 -7.807 24.106 1.00 97.25 106 THR A N 1
ATOM 846 C CA . THR A 1 106 ? -27.816 -8.206 23.177 1.00 97.25 106 THR A CA 1
ATOM 847 C C . THR A 1 106 ? -26.471 -7.907 23.813 1.00 97.25 106 THR A C 1
ATOM 849 O O . THR A 1 106 ? -26.167 -6.756 24.119 1.00 97.25 106 THR A O 1
ATOM 852 N N . LEU A 1 107 ? -25.672 -8.945 24.023 1.00 97.81 107 LEU A N 1
ATOM 853 C CA . LEU A 1 107 ? -24.305 -8.824 24.502 1.00 97.81 107 LEU A CA 1
ATOM 854 C C . LEU A 1 107 ? -23.382 -8.579 23.309 1.00 97.81 107 LEU A C 1
ATOM 856 O O . LEU A 1 107 ? -23.284 -9.418 22.409 1.00 97.81 107 LEU A O 1
ATOM 860 N N . TYR A 1 108 ? -22.707 -7.437 23.327 1.00 97.50 108 TYR A N 1
ATOM 861 C CA . TYR A 1 108 ? -21.542 -7.157 22.499 1.00 97.50 108 TYR A CA 1
ATOM 862 C C . TYR A 1 108 ? -20.279 -7.260 23.354 1.00 97.50 108 TYR A C 1
ATOM 864 O O . TYR A 1 108 ? -20.355 -7.308 24.580 1.00 97.50 108 TYR A O 1
ATOM 872 N N . GLN A 1 109 ? -19.119 -7.258 22.706 1.00 95.12 109 GLN A N 1
ATOM 873 C CA . GLN A 1 109 ? -17.825 -7.387 23.372 1.00 95.12 109 GLN A CA 1
ATOM 874 C C . GLN A 1 109 ? -17.564 -6.331 24.462 1.00 95.12 109 GLN A C 1
ATOM 876 O O . GLN A 1 109 ? -17.012 -6.681 25.496 1.00 95.12 109 GLN A O 1
ATOM 881 N N . HIS A 1 110 ? -17.968 -5.071 24.256 1.00 95.00 110 HIS A N 1
ATOM 882 C CA . HIS A 1 110 ? -17.690 -3.966 25.197 1.00 95.00 110 HIS A CA 1
ATOM 883 C C . HIS A 1 110 ? -18.947 -3.375 25.853 1.00 95.00 110 HIS A C 1
ATOM 885 O O . HIS A 1 110 ? -18.866 -2.600 26.814 1.00 95.00 110 HIS A O 1
ATOM 891 N N . VAL A 1 111 ? -20.132 -3.710 25.332 1.00 96.38 111 VAL A N 1
ATOM 892 C CA . VAL A 1 111 ? -21.411 -3.168 25.808 1.00 96.38 111 VAL A CA 1
ATOM 893 C C . VAL A 1 111 ? -22.486 -4.245 25.895 1.00 96.38 111 VAL A C 1
ATOM 895 O O . VAL A 1 111 ? -22.596 -5.125 25.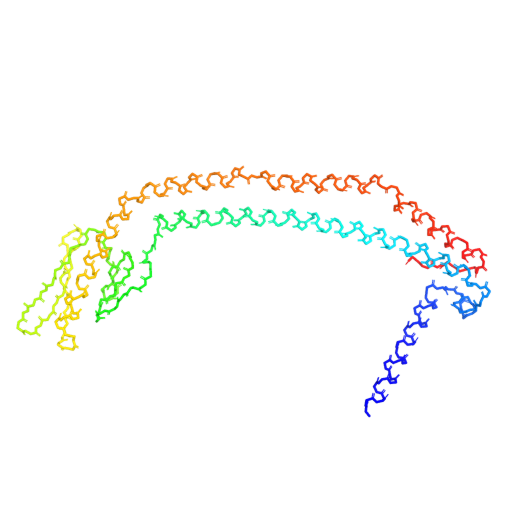044 1.00 96.38 111 VAL A O 1
ATOM 898 N N . LEU A 1 112 ? -23.356 -4.119 26.889 1.00 97.00 112 LEU A N 1
ATOM 899 C CA . LEU A 1 112 ? -24.638 -4.805 26.927 1.00 97.00 112 LEU A CA 1
ATOM 900 C C . LEU A 1 112 ? -25.708 -3.854 26.399 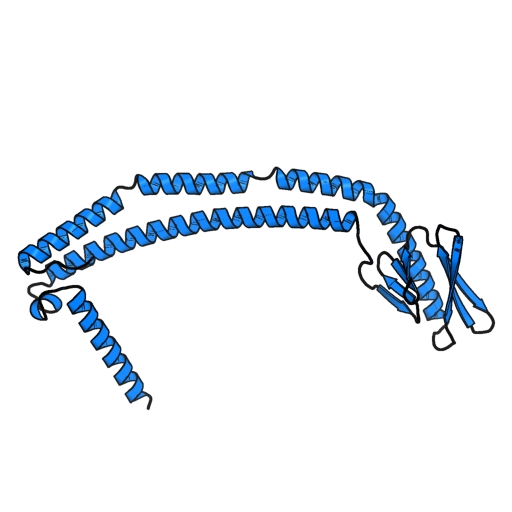1.00 97.00 112 LEU A C 1
ATOM 902 O O . LEU A 1 112 ? -25.989 -2.822 27.006 1.00 97.00 112 LEU A O 1
ATOM 906 N N . ARG A 1 113 ? -26.340 -4.205 25.285 1.00 96.62 113 ARG A N 1
ATOM 907 C CA . ARG A 1 113 ? -27.473 -3.451 24.762 1.00 96.62 113 ARG A CA 1
ATOM 908 C C . ARG A 1 113 ? -28.768 -3.987 25.352 1.00 96.62 113 ARG A C 1
ATOM 910 O O . ARG A 1 113 ? -29.053 -5.178 25.246 1.00 96.62 113 ARG A O 1
ATOM 917 N N . TYR A 1 114 ? -29.565 -3.097 25.928 1.00 94.69 114 TYR A N 1
ATOM 918 C CA . TYR A 1 114 ? -30.926 -3.387 26.364 1.00 94.69 114 TYR A CA 1
ATOM 919 C C . TYR A 1 114 ? -31.886 -2.494 25.584 1.00 94.69 114 TYR A C 1
ATOM 921 O O . TYR A 1 114 ? -31.835 -1.267 25.695 1.00 94.69 114 TYR A O 1
ATOM 929 N N . ARG A 1 115 ? -32.745 -3.104 24.758 1.00 89.62 115 ARG A N 1
ATOM 930 C CA . ARG A 1 115 ? -33.595 -2.389 23.788 1.00 89.62 115 ARG A CA 1
ATOM 931 C C . ARG A 1 115 ? -32.748 -1.523 22.839 1.00 89.62 115 ARG A C 1
ATOM 933 O O . ARG A 1 115 ? -32.040 -2.041 21.973 1.00 89.62 115 ARG A O 1
ATOM 940 N N . SER A 1 116 ? -32.787 -0.205 23.008 1.00 90.25 116 SER A N 1
ATOM 941 C CA . SER A 1 116 ? -32.061 0.770 22.184 1.00 90.25 116 SER A CA 1
ATOM 942 C C . SER A 1 116 ? -30.933 1.475 22.936 1.00 90.25 116 SER A C 1
ATOM 944 O O . SER A 1 116 ? -30.323 2.381 22.378 1.00 90.25 116 SER A O 1
ATOM 946 N N . GLU A 1 117 ? -30.659 1.084 24.182 1.00 93.44 117 GLU A N 1
ATOM 947 C CA . GLU A 1 117 ? -29.636 1.711 25.015 1.00 93.44 117 GLU A CA 1
ATOM 948 C C . GLU A 1 117 ? -28.422 0.790 25.174 1.00 93.44 117 GLU A C 1
ATOM 950 O O . GLU A 1 117 ? -28.560 -0.370 25.572 1.00 93.44 117 GLU A O 1
ATOM 955 N N . ASP A 1 118 ? -27.235 1.325 24.886 1.00 94.56 118 ASP A N 1
ATOM 956 C CA . ASP A 1 118 ? -25.964 0.644 25.119 1.00 94.56 118 ASP A CA 1
ATOM 957 C C . ASP A 1 118 ? -25.479 0.933 26.542 1.00 94.56 118 ASP A C 1
ATOM 959 O O . ASP A 1 118 ? -25.340 2.088 26.953 1.00 94.56 118 ASP A O 1
ATOM 963 N N . ILE A 1 119 ? -25.204 -0.124 27.298 1.00 94.38 119 ILE A N 1
ATOM 964 C CA . ILE A 1 119 ? -24.716 -0.050 28.671 1.00 94.38 119 ILE A CA 1
ATOM 965 C C . ILE A 1 119 ? -23.277 -0.583 28.686 1.00 94.38 119 ILE A C 1
ATOM 967 O O . ILE A 1 119 ? -23.080 -1.755 28.364 1.00 94.38 119 ILE A O 1
ATOM 971 N N . PRO A 1 120 ? -22.265 0.226 29.052 1.00 93.88 120 PRO A N 1
ATOM 972 C CA . PRO A 1 120 ? -20.888 -0.253 29.160 1.00 93.88 120 PRO A CA 1
ATOM 973 C C . PRO A 1 120 ? -20.776 -1.439 30.123 1.00 93.88 120 PRO A C 1
ATOM 975 O O . PRO A 1 120 ? -21.369 -1.406 31.205 1.00 93.88 120 PRO A O 1
ATOM 978 N N . LEU A 1 121 ? -20.009 -2.465 29.743 1.00 95.44 121 LEU A N 1
ATOM 979 C CA . LEU A 1 121 ? -19.748 -3.619 30.615 1.00 95.44 121 LEU A CA 1
ATOM 980 C C . LEU A 1 121 ? -18.841 -3.254 31.798 1.00 95.44 121 LEU A C 1
ATOM 982 O O . LEU A 1 121 ? -18.956 -3.835 32.874 1.00 95.44 121 LEU A O 1
ATOM 986 N N . ALA A 1 122 ? -17.984 -2.250 31.622 1.00 92.00 122 ALA A N 1
ATOM 987 C CA . ALA A 1 122 ? -17.085 -1.744 32.650 1.00 92.00 122 ALA A CA 1
ATOM 988 C C . ALA A 1 122 ? -17.823 -1.421 33.964 1.00 92.00 122 ALA A C 1
ATOM 990 O O . ALA A 1 122 ? -18.691 -0.544 34.012 1.00 92.00 122 ALA A O 1
ATOM 991 N N . GLY A 1 123 ? -17.467 -2.129 35.041 1.00 90.62 123 GLY A N 1
ATOM 992 C CA . GLY A 1 123 ? -18.073 -1.969 36.369 1.00 90.62 123 GLY A CA 1
ATOM 993 C C . GLY A 1 123 ? -19.565 -2.330 36.472 1.00 90.62 123 GLY A C 1
ATOM 994 O O . GLY A 1 123 ? -20.214 -1.967 37.458 1.00 90.62 123 GLY A O 1
ATOM 995 N N . LEU A 1 124 ? -20.130 -3.011 35.472 1.00 95.31 124 LEU A N 1
ATOM 996 C CA . LEU A 1 124 ? -21.516 -3.466 35.475 1.00 95.31 124 LEU A CA 1
ATOM 997 C C . LEU A 1 124 ? -21.705 -4.598 36.493 1.00 95.31 124 LEU A C 1
ATOM 999 O O . LEU A 1 124 ? -20.910 -5.527 36.558 1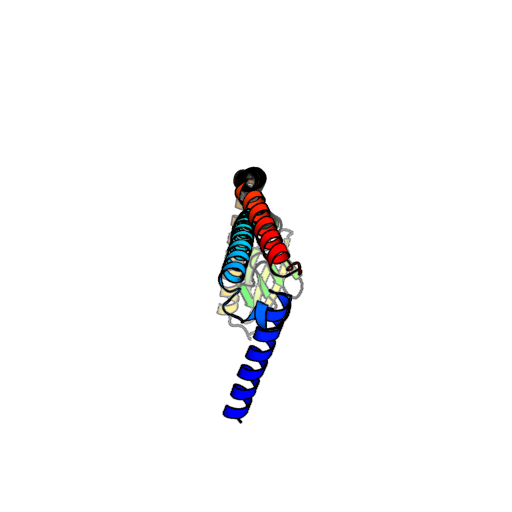.00 95.31 124 LEU A O 1
ATOM 1003 N N . LYS A 1 125 ? -22.779 -4.562 37.280 1.00 94.88 125 LYS A N 1
ATOM 1004 C CA . LYS A 1 125 ? -23.150 -5.670 38.172 1.00 94.88 125 LYS A CA 1
ATOM 1005 C C . LYS A 1 125 ? -24.372 -6.376 37.619 1.00 94.88 125 LYS A C 1
ATOM 1007 O O . LYS A 1 125 ? -25.394 -5.736 37.372 1.00 94.88 125 LYS A O 1
ATOM 1012 N N . VAL A 1 126 ? -24.278 -7.686 37.462 1.00 94.69 126 VAL A N 1
ATOM 1013 C CA . VAL A 1 126 ? -25.357 -8.529 36.948 1.00 94.69 126 VAL A CA 1
ATOM 1014 C C . VAL A 1 126 ? -25.875 -9.394 38.087 1.00 94.69 126 VAL A C 1
ATOM 1016 O O . VAL A 1 126 ? -25.123 -9.793 38.971 1.00 94.69 126 VAL A O 1
ATOM 1019 N N . ARG A 1 127 ? -27.187 -9.621 38.118 1.00 93.94 127 ARG A N 1
ATOM 1020 C CA . ARG A 1 127 ? -27.812 -10.560 39.043 1.00 93.94 127 ARG A CA 1
ATOM 1021 C C . ARG A 1 127 ? -28.979 -11.249 38.359 1.00 93.94 127 ARG A C 1
ATOM 1023 O O . ARG A 1 127 ? -29.870 -10.591 37.823 1.00 93.94 127 ARG A O 1
ATOM 1030 N N . PHE A 1 128 ? -28.987 -12.572 38.419 1.00 92.62 128 PHE A N 1
ATOM 1031 C CA . PHE A 1 128 ? -30.141 -13.373 38.040 1.00 92.62 128 PHE A CA 1
ATOM 1032 C C . PHE A 1 128 ? -31.229 -13.286 39.124 1.00 92.62 128 PHE A C 1
ATOM 1034 O O . PHE A 1 128 ? -30.947 -13.438 40.316 1.00 92.62 128 PHE A O 1
ATOM 1041 N N . GLU A 1 129 ? -32.470 -13.035 38.714 1.00 90.12 129 GLU A N 1
ATOM 1042 C CA . GLU A 1 129 ? -33.647 -12.990 39.583 1.00 90.12 129 GLU A CA 1
ATOM 1043 C C . GLU A 1 129 ? -34.679 -14.024 39.110 1.00 90.12 129 GLU A C 1
ATOM 1045 O O . GLU A 1 129 ? -35.041 -14.064 37.933 1.00 90.12 129 GLU A O 1
ATOM 1050 N N . SER A 1 130 ? -35.193 -14.839 40.036 1.00 86.44 130 SER A N 1
ATOM 1051 C CA . SER A 1 130 ? -36.302 -15.762 39.784 1.00 86.44 130 SER A CA 1
ATOM 1052 C C . SER A 1 130 ? -37.438 -15.526 40.783 1.00 86.44 130 SER A C 1
ATOM 1054 O O . SER A 1 130 ? -37.224 -15.432 41.991 1.00 86.44 130 SER A O 1
ATOM 1056 N N . ALA A 1 131 ? -38.668 -15.400 40.280 1.00 79.50 131 ALA A N 1
ATOM 1057 C CA . ALA A 1 131 ? -39.863 -15.282 41.114 1.00 79.50 131 ALA A CA 1
ATOM 1058 C C . ALA A 1 131 ? -41.090 -15.866 40.403 1.00 79.50 131 ALA A C 1
ATOM 1060 O O . ALA A 1 131 ? -41.464 -15.394 39.331 1.00 79.50 131 ALA A O 1
ATOM 1061 N N . ARG A 1 132 ? -41.754 -16.858 41.019 1.00 75.44 132 ARG A N 1
ATOM 1062 C CA . ARG A 1 132 ? -43.042 -17.435 40.564 1.00 75.44 132 ARG A CA 1
ATOM 1063 C C . ARG A 1 132 ? -43.081 -17.737 39.050 1.00 75.44 132 ARG A C 1
ATOM 1065 O O . ARG A 1 132 ? -43.957 -17.240 38.346 1.00 75.44 132 ARG A O 1
ATOM 1072 N N . HIS A 1 133 ? -42.108 -18.509 38.554 1.00 69.00 133 HIS A N 1
ATOM 1073 C CA . HIS A 1 133 ? -41.943 -18.875 37.131 1.00 69.00 133 HIS A CA 1
ATOM 1074 C C . HIS A 1 133 ? -41.673 -17.709 36.164 1.00 69.00 133 HIS A C 1
ATOM 1076 O O . HIS A 1 133 ? -41.853 -17.838 34.955 1.00 69.00 133 HIS A O 1
ATOM 1082 N N . LYS A 1 134 ? -41.230 -16.559 36.679 1.00 81.75 134 LYS A N 1
ATOM 1083 C CA . LYS A 1 134 ? -40.697 -15.455 35.878 1.00 81.75 134 LYS A CA 1
ATOM 1084 C C . LYS A 1 134 ? -39.208 -15.326 36.156 1.00 81.75 134 LYS A C 1
ATOM 1086 O O . LYS A 1 134 ? -38.796 -15.262 37.317 1.00 81.75 134 LYS A O 1
ATOM 1091 N N . TYR A 1 135 ? -38.433 -15.265 35.083 1.00 89.50 135 TYR A N 1
ATOM 1092 C CA . TYR A 1 135 ? -36.986 -15.106 35.126 1.00 89.50 135 TYR A CA 1
ATOM 1093 C C . TYR A 1 135 ? -36.624 -13.695 34.685 1.00 89.50 135 TYR A C 1
ATOM 1095 O O . TYR A 1 135 ? -37.258 -13.116 33.797 1.00 89.50 135 TYR A O 1
ATOM 1103 N N . GLY A 1 136 ? -35.615 -13.119 35.320 1.00 91.62 136 GLY A N 1
ATOM 1104 C CA . GLY A 1 136 ? -35.137 -11.792 34.991 1.00 91.62 136 GLY A CA 1
ATOM 1105 C C . GLY A 1 136 ? -33.644 -11.657 35.215 1.00 91.62 136 GLY A C 1
ATOM 1106 O O . GLY A 1 136 ? -33.040 -12.384 36.000 1.00 91.62 136 GLY A O 1
ATOM 1107 N N . ILE A 1 137 ? -33.054 -10.699 34.515 1.00 94.62 137 ILE A N 1
ATOM 1108 C CA . ILE A 1 137 ? -31.672 -10.288 34.731 1.00 94.62 137 ILE A CA 1
ATOM 1109 C C . ILE A 1 137 ? -31.705 -8.829 35.157 1.00 94.62 137 ILE A C 1
ATOM 1111 O O . ILE A 1 137 ? -32.152 -7.955 34.406 1.00 94.62 137 ILE A O 1
ATOM 1115 N N . LYS A 1 138 ? -31.245 -8.572 36.380 1.00 94.88 138 LYS A N 1
ATOM 1116 C CA . LYS A 1 138 ? -31.039 -7.229 36.905 1.00 94.88 138 LYS A CA 1
ATOM 1117 C C . LYS A 1 138 ? -29.619 -6.787 36.596 1.00 94.88 138 LYS A C 1
ATOM 1119 O O . LYS A 1 138 ? -28.652 -7.433 36.989 1.00 94.88 138 LYS A O 1
ATOM 1124 N N . VAL A 1 139 ? -29.510 -5.653 35.925 1.00 94.94 139 VAL A N 1
ATOM 1125 C CA . VAL A 1 139 ? -28.252 -5.045 35.509 1.00 94.94 139 VAL A CA 1
ATOM 1126 C C . VAL A 1 139 ? -28.114 -3.705 36.217 1.00 94.94 139 VAL A C 1
ATOM 1128 O O . VAL A 1 139 ? -28.940 -2.816 36.025 1.00 94.94 139 VAL A O 1
ATOM 1131 N N . THR A 1 140 ? -27.088 -3.555 37.050 1.00 94.88 140 THR A N 1
ATOM 1132 C CA . THR A 1 140 ? -26.815 -2.338 37.825 1.00 94.88 140 THR A CA 1
ATOM 1133 C C . THR A 1 140 ? -25.551 -1.674 37.304 1.00 94.88 140 THR A C 1
ATOM 1135 O O . THR A 1 140 ? -24.476 -2.268 37.319 1.00 94.88 140 THR A O 1
ATOM 1138 N N . ARG A 1 141 ? -25.686 -0.437 36.832 1.00 94.00 141 ARG A N 1
ATOM 1139 C CA . ARG A 1 141 ? -24.591 0.372 36.291 1.00 94.00 141 ARG A CA 1
ATOM 1140 C C . ARG A 1 141 ? -23.652 0.859 37.404 1.00 94.00 141 ARG A C 1
ATOM 1142 O O . ARG A 1 141 ? -24.085 0.947 38.555 1.00 94.00 141 ARG A O 1
ATOM 1149 N N . PRO A 1 142 ? -22.425 1.300 37.067 1.00 88.12 142 PRO A N 1
ATOM 1150 C CA . PRO A 1 142 ? -21.504 1.906 38.035 1.00 88.12 142 PRO A CA 1
ATOM 1151 C C . PRO A 1 142 ? -22.092 3.107 38.791 1.00 88.12 142 PRO A C 1
ATOM 1153 O O . PRO A 1 142 ? -21.767 3.331 39.949 1.00 88.12 142 PRO A O 1
ATOM 1156 N N . ASN A 1 143 ? -23.007 3.854 38.163 1.00 89.19 143 ASN A N 1
ATOM 1157 C CA . ASN A 1 143 ? -23.706 4.985 38.785 1.00 89.19 143 ASN A CA 1
ATOM 1158 C C . ASN A 1 143 ? -24.865 4.576 39.722 1.00 89.19 143 ASN A C 1
ATOM 1160 O O . ASN A 1 143 ? -25.628 5.434 40.157 1.00 89.19 143 ASN A O 1
ATOM 1164 N N . GLY A 1 144 ? -25.051 3.277 39.976 1.00 89.50 144 GLY A N 1
ATOM 1165 C CA . GLY A 1 144 ? -26.100 2.732 40.840 1.00 89.50 144 GLY A CA 1
ATOM 1166 C C . GLY A 1 144 ? -27.472 2.562 40.180 1.00 89.50 144 GLY A C 1
ATOM 1167 O O . GLY A 1 144 ? -28.351 1.938 40.775 1.00 89.50 144 GLY A O 1
ATOM 1168 N N . ARG A 1 145 ? -27.690 3.053 38.950 1.00 91.69 145 ARG A N 1
ATOM 1169 C CA . ARG A 1 145 ? -28.965 2.851 38.240 1.00 91.69 145 ARG A CA 1
ATOM 1170 C C . ARG A 1 145 ? -29.107 1.393 37.816 1.00 91.69 145 ARG A C 1
ATOM 1172 O O . ARG A 1 145 ? -28.212 0.845 37.174 1.00 91.69 145 ARG A O 1
ATOM 1179 N N . ALA A 1 146 ? -30.248 0.787 38.136 1.00 92.56 146 ALA A N 1
ATOM 1180 C CA . ALA A 1 146 ? -30.549 -0.592 37.780 1.00 92.56 146 ALA A CA 1
ATOM 1181 C C . ALA A 1 146 ? -31.667 -0.681 36.737 1.00 92.56 146 ALA A C 1
ATOM 1183 O O . ALA A 1 146 ? -32.661 0.038 36.814 1.00 92.56 146 ALA A O 1
ATOM 1184 N N . VAL A 1 147 ? -31.515 -1.606 35.793 1.00 92.19 147 VAL A N 1
ATOM 1185 C CA . VAL A 1 147 ? -32.554 -2.017 34.843 1.00 92.19 147 VAL A CA 1
ATOM 1186 C C . VAL A 1 147 ? -32.811 -3.511 35.004 1.00 92.19 147 VAL A C 1
ATOM 1188 O O . VAL A 1 147 ? -31.904 -4.264 35.350 1.00 92.19 147 VAL A O 1
ATOM 1191 N N . VAL A 1 148 ? -34.051 -3.944 34.784 1.00 92.50 148 VAL A N 1
ATOM 1192 C CA . VAL A 1 148 ? -34.434 -5.360 34.873 1.00 92.50 148 VAL A CA 1
ATOM 1193 C C . VAL A 1 148 ? -35.021 -5.790 33.537 1.00 92.50 148 VAL A C 1
ATOM 1195 O O . VAL A 1 148 ? -36.078 -5.293 33.144 1.00 92.50 148 VAL A O 1
ATOM 1198 N N . ALA A 1 149 ? -34.345 -6.719 32.866 1.00 92.31 149 ALA A N 1
ATOM 1199 C CA . ALA A 1 149 ? -34.880 -7.413 31.703 1.00 92.31 149 ALA A CA 1
ATOM 1200 C C . ALA A 1 149 ? -35.696 -8.612 32.191 1.00 92.31 149 ALA A C 1
ATOM 1202 O O . ALA A 1 149 ? -35.188 -9.436 32.952 1.00 92.31 149 ALA A O 1
ATOM 1203 N N . ARG A 1 150 ? -36.968 -8.690 31.792 1.00 91.81 150 ARG A N 1
ATOM 1204 C CA . ARG A 1 150 ? -37.872 -9.781 32.179 1.00 91.81 150 ARG A CA 1
ATOM 1205 C C . ARG A 1 150 ? -38.103 -10.707 30.997 1.00 91.81 150 ARG A C 1
ATOM 1207 O O . ARG A 1 150 ? -38.382 -10.240 29.898 1.00 91.81 150 ARG A O 1
ATOM 1214 N N . PHE A 1 151 ? -38.052 -12.003 31.264 1.00 88.62 151 PHE A N 1
ATOM 1215 C CA . PHE A 1 151 ? -38.232 -13.056 30.279 1.00 88.62 151 PHE A CA 1
ATOM 1216 C C . PHE A 1 151 ? -39.575 -13.742 30.543 1.00 88.62 151 PHE A C 1
ATOM 1218 O O . PHE A 1 151 ? -39.706 -14.467 31.537 1.00 88.62 151 PHE A O 1
ATOM 1225 N N . PRO A 1 152 ? -40.618 -13.464 29.735 1.00 77.44 152 PRO A N 1
ATOM 1226 C CA . PRO A 1 152 ? -41.843 -14.253 29.793 1.00 77.44 152 PRO A CA 1
ATOM 1227 C C . PRO A 1 152 ? -41.475 -15.692 29.406 1.00 77.44 152 PRO A C 1
ATOM 1229 O O . PRO A 1 152 ? -40.623 -15.857 28.540 1.00 77.44 152 PRO A O 1
ATOM 1232 N N . GLY A 1 153 ? -42.077 -16.712 30.032 1.00 72.81 153 GLY A N 1
ATOM 1233 C CA . GLY A 1 153 ? -41.646 -18.133 30.048 1.00 72.81 153 GLY A CA 1
ATOM 1234 C C . GLY A 1 153 ? -41.372 -18.865 28.716 1.00 72.81 153 GLY A C 1
ATOM 1235 O O . GLY A 1 153 ? -41.198 -20.074 28.713 1.00 72.81 153 GLY A O 1
ATOM 1236 N N . THR A 1 154 ? -41.321 -18.153 27.593 1.00 81.00 154 THR A N 1
ATOM 1237 C CA . THR A 1 154 ? -40.703 -18.538 26.318 1.00 81.00 154 THR A CA 1
ATOM 1238 C C . THR A 1 154 ? -39.211 -18.881 26.411 1.00 81.00 154 THR A C 1
ATOM 1240 O O . THR A 1 154 ? -38.736 -19.677 25.608 1.00 81.00 154 THR A O 1
ATOM 1243 N N . GLN A 1 155 ? -38.459 -18.308 27.360 1.00 85.62 155 GLN A N 1
ATOM 1244 C CA . GLN A 1 155 ? -37.069 -18.699 27.629 1.00 85.62 155 GLN A CA 1
ATOM 1245 C C . GLN A 1 155 ? -37.005 -19.624 28.850 1.00 85.62 155 GLN A C 1
ATOM 1247 O O . GLN A 1 155 ? -37.655 -19.355 29.863 1.00 85.62 155 GLN A O 1
ATOM 1252 N N . SER A 1 156 ? -36.196 -20.685 28.772 1.00 90.19 156 SER A N 1
ATOM 1253 C CA . SER A 1 156 ? -35.946 -21.565 29.917 1.00 90.19 156 SER A CA 1
ATOM 1254 C C . SER A 1 156 ? -35.122 -20.858 30.994 1.00 90.19 156 SER A C 1
ATOM 1256 O O . SER A 1 156 ? -34.321 -19.967 30.696 1.00 90.19 156 SER A O 1
ATOM 1258 N N . GLU A 1 157 ? -35.283 -21.287 32.248 1.00 90.75 157 GLU A N 1
ATOM 1259 C CA . GLU A 1 157 ? -34.464 -20.803 33.363 1.00 90.75 157 GLU A CA 1
ATOM 1260 C C . GLU A 1 157 ? -32.971 -20.912 33.055 1.00 90.75 157 GLU A C 1
ATOM 1262 O O . GLU A 1 157 ? -32.226 -19.946 33.218 1.00 90.75 157 GLU A O 1
ATOM 1267 N N . ASP A 1 158 ? -32.558 -22.077 32.556 1.00 92.12 158 ASP A N 1
ATOM 1268 C CA . ASP A 1 158 ? -31.165 -22.375 32.249 1.00 92.12 158 ASP A CA 1
ATOM 1269 C C . ASP A 1 158 ? -30.609 -21.451 31.170 1.00 92.12 158 ASP A C 1
ATOM 1271 O O . ASP A 1 158 ? -29.470 -21.005 31.278 1.00 92.12 158 ASP A O 1
ATOM 1275 N N . ALA A 1 159 ? -31.397 -21.107 30.146 1.00 92.94 159 ALA A N 1
ATOM 1276 C CA . ALA A 1 159 ? -30.959 -20.166 29.118 1.00 92.94 159 ALA A CA 1
ATOM 1277 C C . ALA A 1 159 ? -30.721 -18.767 29.708 1.00 92.94 159 ALA A C 1
ATOM 1279 O O . ALA A 1 159 ? -29.707 -18.132 29.410 1.00 92.94 159 ALA A O 1
ATOM 1280 N N . VAL A 1 160 ? -31.623 -18.301 30.579 1.00 94.00 160 VAL A N 1
ATOM 1281 C CA . VAL A 1 160 ? -31.503 -16.992 31.241 1.00 94.00 160 VAL A CA 1
ATOM 1282 C C . VAL A 1 160 ? -30.323 -16.980 32.217 1.00 94.00 160 VAL A C 1
ATOM 1284 O O . VAL A 1 160 ? -29.546 -16.024 32.232 1.00 94.00 160 VAL A O 1
ATOM 1287 N N . ARG A 1 161 ? -30.139 -18.054 32.992 1.00 94.19 161 ARG A N 1
ATOM 1288 C CA . ARG A 1 161 ? -29.025 -18.215 33.935 1.00 94.19 161 ARG A CA 1
ATOM 1289 C C . ARG A 1 161 ? -27.675 -18.262 33.218 1.00 94.19 161 ARG A C 1
ATOM 1291 O O . ARG A 1 161 ? -26.769 -17.527 33.600 1.00 94.19 161 ARG A O 1
ATOM 1298 N N . HIS A 1 162 ? -27.544 -19.058 32.156 1.00 95.38 162 HIS A N 1
ATOM 1299 C CA . HIS A 1 162 ? -26.316 -19.111 31.355 1.00 95.38 162 HIS A CA 1
ATOM 1300 C C . HIS A 1 162 ? -25.993 -17.770 30.700 1.00 95.38 162 HIS A C 1
ATOM 1302 O O . HIS A 1 162 ? -24.828 -17.377 30.647 1.00 95.38 162 HIS A O 1
ATOM 1308 N N . PHE A 1 163 ? -27.006 -17.045 30.221 1.00 96.31 163 PHE A N 1
ATOM 1309 C CA . PHE A 1 163 ? -26.789 -15.718 29.661 1.00 96.31 163 PHE A CA 1
ATOM 1310 C C . PHE A 1 163 ? -26.310 -14.724 30.725 1.00 96.31 163 PHE A C 1
ATOM 1312 O O . PHE A 1 163 ? -25.377 -13.974 30.458 1.00 96.31 163 PHE A O 1
ATOM 1319 N N . ALA A 1 164 ? -26.866 -14.759 31.943 1.00 95.94 164 ALA A N 1
ATOM 1320 C CA . ALA A 1 164 ? -26.380 -13.939 33.055 1.00 95.94 164 ALA A CA 1
ATOM 1321 C C . ALA A 1 164 ? -24.900 -14.220 33.373 1.00 95.94 164 ALA A C 1
ATOM 1323 O O . ALA A 1 164 ? -24.115 -13.276 33.430 1.00 95.94 164 ALA A O 1
ATOM 1324 N N . ILE A 1 165 ? -24.509 -15.498 33.465 1.00 96.19 165 ILE A N 1
ATOM 1325 C CA . ILE A 1 165 ? -23.108 -15.913 33.664 1.00 96.19 165 ILE A CA 1
ATOM 1326 C C . ILE A 1 165 ? -22.218 -15.401 32.526 1.00 96.19 165 ILE A C 1
ATOM 1328 O O . ILE A 1 165 ? -21.121 -14.905 32.767 1.00 96.19 165 ILE A O 1
ATOM 1332 N N . ARG A 1 166 ? -22.682 -15.471 31.270 1.00 96.94 166 ARG A N 1
ATOM 1333 C CA . ARG A 1 166 ? -21.910 -14.943 30.138 1.00 96.94 166 ARG A CA 1
ATOM 1334 C C . ARG A 1 166 ? -21.691 -13.434 30.253 1.00 96.94 166 ARG A C 1
ATOM 1336 O O . ARG A 1 166 ? -20.587 -12.982 29.969 1.00 96.94 166 ARG A O 1
ATOM 1343 N N . ILE A 1 167 ? -22.702 -12.665 30.667 1.00 97.19 167 ILE A N 1
ATOM 1344 C CA . ILE A 1 167 ? -22.525 -11.224 30.894 1.00 97.19 167 ILE A CA 1
ATOM 1345 C C . ILE A 1 167 ? -21.523 -10.995 32.034 1.00 97.19 167 ILE A C 1
ATOM 1347 O O . ILE A 1 167 ? -20.649 -10.153 31.884 1.00 97.19 167 ILE A O 1
ATOM 1351 N N . GLU A 1 168 ? -21.603 -11.739 33.141 1.00 96.56 168 GLU A N 1
ATOM 1352 C CA . GLU A 1 168 ? -20.647 -11.625 34.258 1.00 96.56 168 GLU A CA 1
ATOM 1353 C C . GLU A 1 168 ? -19.201 -11.884 33.815 1.00 96.56 168 GLU A C 1
ATOM 1355 O O . GLU A 1 168 ? -18.313 -11.092 34.131 1.00 96.56 168 GLU A O 1
ATOM 1360 N N . ASN A 1 169 ? -18.975 -12.930 33.017 1.00 96.56 169 ASN A N 1
ATOM 1361 C CA . ASN A 1 169 ? -17.657 -13.221 32.454 1.00 96.56 169 ASN A CA 1
ATOM 1362 C C . ASN A 1 169 ? -17.188 -12.103 31.510 1.00 96.56 169 ASN A C 1
ATOM 1364 O O . ASN A 1 169 ? -16.065 -11.629 31.639 1.00 96.56 169 ASN A O 1
ATOM 1368 N N . ALA A 1 170 ? -18.061 -11.609 30.626 1.00 97.06 170 ALA A N 1
ATOM 1369 C CA . ALA A 1 170 ? -17.726 -10.505 29.724 1.00 97.06 170 ALA A CA 1
ATOM 1370 C C . ALA A 1 170 ? -17.406 -9.198 30.480 1.00 97.06 170 ALA A C 1
ATOM 1372 O O . ALA A 1 170 ? -16.559 -8.416 30.053 1.00 97.06 170 ALA A O 1
ATOM 1373 N N . VAL A 1 171 ? -18.050 -8.958 31.627 1.00 96.38 171 VAL A N 1
ATOM 1374 C CA . VAL A 1 171 ? -17.715 -7.843 32.525 1.00 96.38 171 VAL A CA 1
ATOM 1375 C C . VAL A 1 171 ? -16.324 -8.019 33.131 1.00 96.38 171 VAL A C 1
ATOM 1377 O O . VAL A 1 171 ? -15.576 -7.042 33.212 1.00 96.38 171 VAL A O 1
ATOM 1380 N N . ALA A 1 172 ? -15.973 -9.229 33.573 1.00 95.56 172 ALA A N 1
ATOM 1381 C CA . ALA A 1 172 ? -14.637 -9.516 34.091 1.00 95.56 172 ALA A CA 1
ATOM 1382 C C . ALA A 1 172 ? -13.567 -9.266 33.012 1.00 95.56 172 ALA A C 1
ATOM 1384 O O . ALA A 1 172 ? -12.634 -8.499 33.254 1.00 95.56 172 ALA A O 1
ATOM 1385 N N . ASP A 1 173 ? -13.779 -9.794 31.803 1.00 94.88 173 ASP A N 1
ATOM 1386 C CA . ASP A 1 173 ? -12.885 -9.603 30.656 1.00 94.88 173 ASP A CA 1
ATOM 1387 C C . ASP A 1 173 ? -12.701 -8.115 30.301 1.00 94.88 173 ASP A C 1
ATOM 1389 O O . ASP A 1 173 ? -11.577 -7.661 30.066 1.00 94.88 173 ASP A O 1
ATOM 1393 N N . GLU A 1 174 ? -13.783 -7.326 30.301 1.00 94.94 174 GLU A N 1
ATOM 1394 C CA . GLU A 1 174 ? -13.723 -5.883 30.030 1.00 94.94 174 GLU A CA 1
ATOM 1395 C C . GLU A 1 174 ? -12.942 -5.127 31.119 1.00 94.94 174 GLU A C 1
ATOM 1397 O O . GLU A 1 174 ? -12.144 -4.241 30.808 1.00 94.94 174 GLU A O 1
ATOM 1402 N N . ASN A 1 175 ? -13.110 -5.468 32.400 1.00 93.19 175 ASN A N 1
ATOM 1403 C CA . ASN A 1 175 ? -12.357 -4.819 33.480 1.00 93.19 175 ASN A CA 1
ATOM 1404 C C . ASN A 1 175 ? -10.850 -5.146 33.405 1.00 93.19 175 ASN A C 1
ATOM 1406 O O . ASN A 1 175 ? -10.006 -4.260 33.598 1.00 93.19 175 ASN A O 1
ATOM 1410 N N . ASP A 1 176 ? -10.499 -6.385 33.058 1.00 93.50 176 ASP A N 1
ATOM 1411 C CA . ASP A 1 176 ? -9.112 -6.797 32.822 1.00 93.50 176 ASP A CA 1
ATOM 1412 C C . ASP A 1 176 ? -8.516 -6.107 31.589 1.00 93.50 176 ASP A C 1
ATOM 1414 O O . ASP A 1 176 ? -7.337 -5.727 31.574 1.00 93.50 176 ASP A O 1
ATOM 1418 N N . LEU A 1 177 ? -9.319 -5.920 30.537 1.00 91.38 177 LEU A N 1
ATOM 1419 C CA . LEU A 1 177 ? -8.933 -5.140 29.367 1.00 91.38 177 LEU A CA 1
ATOM 1420 C C . LEU A 1 177 ? -8.647 -3.690 29.760 1.00 91.38 177 LEU A C 1
ATOM 1422 O O . LEU A 1 177 ? -7.578 -3.181 29.427 1.00 91.38 177 LEU A O 1
ATOM 1426 N N . LEU A 1 178 ? -9.545 -3.032 30.499 1.00 90.62 178 LEU A N 1
ATOM 1427 C CA . LEU A 1 178 ? -9.373 -1.646 30.946 1.00 90.62 178 LEU A CA 1
ATOM 1428 C C . LEU A 1 178 ? -8.113 -1.445 31.789 1.00 90.62 178 LEU A C 1
ATOM 1430 O O . LEU A 1 178 ? -7.426 -0.434 31.626 1.00 90.62 178 LEU A O 1
ATOM 1434 N N . THR A 1 179 ? -7.781 -2.418 32.636 1.00 92.81 179 THR A N 1
ATOM 1435 C CA . THR A 1 179 ? -6.557 -2.393 33.446 1.00 92.81 179 THR A CA 1
ATOM 1436 C C . THR A 1 179 ? -5.307 -2.397 32.561 1.00 92.81 179 THR A C 1
ATOM 1438 O O . THR A 1 179 ? -4.388 -1.606 32.775 1.00 92.81 179 THR A O 1
ATOM 1441 N N . ARG A 1 180 ? -5.292 -3.224 31.508 1.00 94.00 180 ARG A N 1
ATOM 1442 C CA . ARG A 1 180 ? -4.171 -3.324 30.552 1.00 94.00 180 ARG A CA 1
ATOM 1443 C C . ARG A 1 180 ? -4.151 -2.206 29.509 1.00 94.00 180 ARG A C 1
ATOM 1445 O O . ARG A 1 180 ? -3.105 -1.903 28.939 1.00 94.00 180 ARG A O 1
ATOM 1452 N N . ARG A 1 181 ? -5.293 -1.563 29.264 1.00 92.88 181 ARG A N 1
ATOM 1453 C CA . ARG A 1 181 ? -5.522 -0.630 28.154 1.00 92.88 181 ARG A CA 1
ATOM 1454 C C . ARG A 1 181 ? -4.547 0.537 28.108 1.00 92.88 181 ARG A C 1
ATOM 1456 O O . ARG A 1 181 ? -4.116 0.910 27.025 1.00 92.88 181 ARG A O 1
ATOM 1463 N N . LYS A 1 182 ? -4.181 1.103 29.263 1.00 92.31 182 LYS A N 1
ATOM 1464 C CA . LYS A 1 182 ? -3.198 2.199 29.321 1.00 92.31 182 LYS A CA 1
ATOM 1465 C C . LYS A 1 182 ? -1.830 1.764 28.791 1.00 92.31 182 LYS A C 1
ATOM 1467 O O . LYS A 1 182 ? -1.243 2.500 28.008 1.00 92.31 182 LYS A O 1
ATOM 1472 N N . GLY A 1 183 ? -1.371 0.569 29.175 1.00 95.12 183 GLY A N 1
ATOM 1473 C CA . GLY A 1 183 ? -0.128 -0.014 28.663 1.00 95.12 183 GLY A CA 1
ATOM 1474 C C . GLY A 1 183 ? -0.212 -0.268 27.160 1.00 95.12 183 GLY A C 1
ATOM 1475 O O . GLY A 1 183 ? 0.617 0.230 26.413 1.00 95.12 183 GLY A O 1
ATOM 1476 N N . LEU A 1 184 ? -1.296 -0.904 26.703 1.00 95.50 184 LEU A N 1
ATOM 1477 C CA . LEU A 1 184 ? -1.510 -1.174 25.275 1.00 95.50 184 LEU A CA 1
ATOM 1478 C C . LEU A 1 184 ? -1.529 0.101 24.417 1.00 95.50 184 LEU A C 1
ATOM 1480 O O . LEU A 1 184 ? -1.027 0.092 23.296 1.00 95.50 184 LEU A O 1
ATOM 1484 N N . ILE A 1 185 ? -2.113 1.194 24.921 1.00 96.62 185 ILE A N 1
ATOM 1485 C CA . ILE A 1 185 ? -2.105 2.493 24.233 1.00 96.62 185 ILE A CA 1
ATOM 1486 C C . ILE A 1 185 ? -0.680 3.050 24.148 1.00 96.62 185 ILE A C 1
ATOM 1488 O O . ILE A 1 185 ? -0.281 3.481 23.070 1.00 96.62 185 ILE A O 1
ATOM 1492 N N . ALA A 1 186 ? 0.087 3.016 25.242 1.00 96.31 186 ALA A N 1
ATOM 1493 C CA . ALA A 1 186 ? 1.470 3.496 25.255 1.00 96.31 186 ALA A CA 1
ATOM 1494 C C . ALA A 1 186 ? 2.373 2.683 24.306 1.00 96.31 186 ALA A C 1
ATOM 1496 O O . ALA A 1 186 ? 3.164 3.254 23.549 1.00 96.31 186 ALA A O 1
ATOM 1497 N N . ASP A 1 187 ? 2.199 1.361 24.282 1.00 96.44 187 ASP A N 1
ATOM 1498 C CA . ASP A 1 187 ? 2.909 0.472 23.361 1.00 96.44 187 ASP A CA 1
ATOM 1499 C C . ASP A 1 187 ? 2.547 0.798 21.902 1.00 96.44 187 ASP A C 1
ATOM 1501 O O . ASP A 1 187 ? 3.431 0.969 21.064 1.00 96.44 187 ASP A O 1
ATOM 1505 N N . ALA A 1 188 ? 1.257 0.978 21.594 1.00 97.06 188 ALA A N 1
ATOM 1506 C CA . ALA A 1 188 ? 0.795 1.330 20.249 1.00 97.06 188 ALA A CA 1
ATOM 1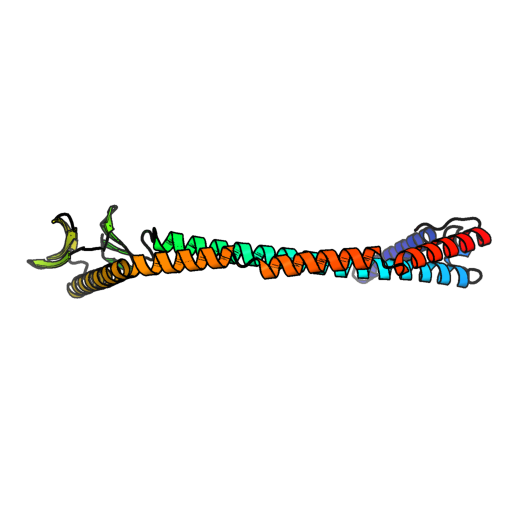507 C C . ALA A 1 188 ? 1.274 2.724 19.787 1.00 97.06 188 ALA A C 1
ATOM 1509 O O . ALA A 1 188 ? 1.566 2.923 18.607 1.00 97.06 188 ALA A O 1
ATOM 1510 N N . GLU A 1 189 ? 1.383 3.700 20.693 1.00 97.56 189 GLU A N 1
ATOM 1511 C CA . GLU A 1 189 ? 1.971 5.017 20.400 1.00 97.56 189 GLU A CA 1
ATOM 1512 C C . GLU A 1 189 ? 3.467 4.916 20.081 1.00 97.56 189 GLU A C 1
ATOM 1514 O O . GLU A 1 189 ? 3.965 5.575 19.159 1.00 97.56 189 GLU A O 1
ATOM 1519 N N . THR A 1 190 ? 4.173 4.049 20.804 1.00 97.06 190 THR A N 1
ATOM 1520 C CA . THR A 1 190 ? 5.588 3.751 20.566 1.00 97.06 190 THR A CA 1
ATOM 1521 C C . THR A 1 190 ? 5.775 3.060 19.214 1.00 97.06 190 THR A C 1
ATOM 1523 O O . THR A 1 190 ? 6.592 3.504 18.404 1.00 97.06 190 THR A O 1
ATOM 1526 N N . GLU A 1 191 ? 4.956 2.049 18.902 1.00 94.94 191 GLU A N 1
ATOM 1527 C CA . GLU A 1 191 ? 4.924 1.388 17.589 1.00 94.94 191 GLU A CA 1
ATOM 1528 C C . GLU A 1 191 ? 4.678 2.393 16.451 1.00 94.94 191 GLU A C 1
ATOM 1530 O O . GLU A 1 191 ? 5.401 2.384 15.452 1.00 94.94 191 GLU A O 1
ATOM 1535 N N . LEU A 1 192 ? 3.701 3.298 16.597 1.00 97.06 192 LEU A N 1
ATOM 1536 C CA . LEU A 1 192 ? 3.410 4.330 15.596 1.00 97.06 192 LEU A CA 1
ATOM 1537 C C . LEU A 1 192 ? 4.596 5.283 15.394 1.00 97.06 192 LEU A C 1
ATOM 1539 O O . LEU A 1 192 ? 4.911 5.658 14.260 1.00 97.06 192 LEU A O 1
ATOM 1543 N N . THR A 1 193 ? 5.270 5.665 16.477 1.00 96.81 193 THR A N 1
ATOM 1544 C CA . THR A 1 193 ? 6.453 6.532 16.424 1.00 96.81 193 THR A CA 1
ATOM 1545 C C . THR A 1 193 ? 7.601 5.845 15.685 1.00 96.81 193 THR A C 1
ATOM 1547 O O . THR A 1 193 ? 8.179 6.430 14.765 1.00 96.81 193 THR A O 1
ATOM 1550 N N . HIS A 1 194 ? 7.876 4.576 15.995 1.00 94.44 194 HIS A N 1
ATOM 1551 C CA . HIS A 1 194 ? 8.869 3.782 15.270 1.00 94.44 194 HIS A CA 1
ATOM 1552 C C . HIS A 1 194 ? 8.503 3.585 13.795 1.00 94.44 194 HIS A C 1
ATOM 1554 O O . HIS A 1 194 ? 9.366 3.715 12.926 1.00 94.44 194 HIS A O 1
ATOM 1560 N N . ALA A 1 195 ? 7.231 3.324 13.485 1.00 94.00 195 ALA A N 1
ATOM 1561 C CA . ALA A 1 195 ? 6.768 3.167 12.109 1.00 94.00 195 ALA A CA 1
ATOM 1562 C C . ALA A 1 195 ? 6.980 4.444 11.278 1.00 94.00 195 ALA A C 1
ATOM 1564 O O . ALA A 1 195 ? 7.375 4.350 10.114 1.00 94.00 195 ALA A O 1
ATOM 1565 N N . ARG A 1 196 ? 6.771 5.625 11.879 1.00 94.38 196 ARG A N 1
ATOM 1566 C CA . ARG A 1 196 ? 7.035 6.933 11.254 1.00 94.38 196 ARG A CA 1
ATOM 1567 C C . ARG A 1 196 ? 8.527 7.205 11.058 1.00 94.38 196 ARG A C 1
ATOM 1569 O O . ARG A 1 196 ? 8.901 7.768 10.038 1.00 94.38 196 ARG A O 1
ATOM 1576 N N . ALA A 1 197 ? 9.371 6.780 11.996 1.00 93.38 197 ALA A N 1
ATOM 1577 C CA . ALA A 1 197 ? 10.824 6.927 11.889 1.00 93.38 197 ALA A CA 1
ATOM 1578 C C . ALA A 1 197 ? 11.471 5.933 10.899 1.00 93.38 197 ALA A C 1
ATOM 1580 O O . ALA A 1 197 ? 12.593 6.144 10.446 1.00 93.38 197 ALA A O 1
ATOM 1581 N N . SER A 1 198 ? 10.788 4.840 10.546 1.00 91.12 198 SER A N 1
ATOM 1582 C CA . SER A 1 198 ? 11.311 3.797 9.654 1.00 91.12 198 SER A CA 1
ATOM 1583 C C . SER A 1 198 ? 11.165 4.167 8.165 1.00 91.12 198 SER A C 1
ATOM 1585 O O . SER A 1 198 ? 10.350 3.589 7.434 1.00 91.12 198 SER A O 1
ATOM 1587 N N . THR A 1 199 ? 11.969 5.133 7.707 1.00 92.38 199 THR A N 1
ATOM 1588 C CA . THR A 1 199 ? 12.007 5.625 6.311 1.00 92.38 199 THR A CA 1
ATOM 1589 C C . THR A 1 199 ? 13.131 5.019 5.463 1.00 92.38 199 THR A C 1
ATOM 1591 O O . THR A 1 199 ? 13.111 5.156 4.239 1.00 92.38 199 THR A O 1
ATOM 1594 N N . LEU A 1 200 ? 14.065 4.282 6.077 1.00 91.19 200 LEU A N 1
ATOM 1595 C CA . LEU A 1 200 ? 15.282 3.769 5.426 1.00 91.19 200 LEU A CA 1
ATOM 1596 C C . LEU A 1 200 ? 15.019 3.000 4.120 1.00 91.19 200 LEU A C 1
ATOM 1598 O O . LEU A 1 200 ? 15.750 3.169 3.147 1.00 91.19 200 LEU A O 1
ATOM 1602 N N . SER A 1 201 ? 13.966 2.173 4.057 1.00 89.25 201 SER A N 1
ATOM 1603 C CA . SER A 1 201 ? 13.662 1.405 2.839 1.00 89.25 201 SER A CA 1
ATOM 1604 C C . SER A 1 201 ? 13.176 2.291 1.685 1.00 89.25 201 SER A C 1
ATOM 1606 O O . SER A 1 201 ? 13.510 2.038 0.526 1.00 89.25 201 SER A O 1
ATOM 1608 N N . GLN A 1 202 ? 12.446 3.369 1.987 1.00 94.25 202 GLN A N 1
ATOM 1609 C CA . GLN A 1 202 ? 12.009 4.350 0.992 1.00 94.25 202 GLN A CA 1
ATOM 1610 C C . GLN A 1 202 ? 13.184 5.172 0.477 1.00 94.25 202 GLN A C 1
ATOM 1612 O O . GLN A 1 202 ? 13.302 5.399 -0.728 1.00 94.25 202 GLN A O 1
ATOM 1617 N N . GLU A 1 203 ? 14.048 5.613 1.389 1.00 94.75 203 GLU A N 1
ATOM 1618 C CA . GLU A 1 203 ? 15.251 6.377 1.070 1.00 94.75 203 GLU A CA 1
ATOM 1619 C C . GLU A 1 203 ? 16.185 5.559 0.180 1.00 94.75 203 GLU A C 1
ATOM 1621 O O . GLU A 1 203 ? 16.545 6.022 -0.901 1.00 94.75 203 GLU A O 1
ATOM 1626 N N . ALA A 1 204 ? 16.460 4.304 0.544 1.00 95.94 204 ALA A N 1
ATOM 1627 C CA . ALA A 1 204 ? 17.265 3.394 -0.267 1.00 95.94 204 ALA A CA 1
ATOM 1628 C C . ALA A 1 204 ? 16.666 3.164 -1.669 1.00 95.94 204 ALA A C 1
ATOM 1630 O O . ALA A 1 204 ? 17.395 3.146 -2.665 1.00 95.94 204 ALA A O 1
ATOM 1631 N N . ALA A 1 205 ? 15.339 3.019 -1.782 1.00 96.25 205 ALA A N 1
ATOM 1632 C CA . ALA A 1 205 ? 14.671 2.863 -3.075 1.00 96.25 205 ALA A CA 1
ATOM 1633 C C . ALA A 1 205 ? 14.765 4.135 -3.940 1.00 96.25 205 ALA A C 1
ATOM 1635 O O . ALA A 1 205 ? 15.008 4.045 -5.147 1.00 96.25 205 ALA A O 1
ATOM 1636 N N . ARG A 1 206 ? 14.599 5.320 -3.336 1.00 96.75 206 ARG A N 1
ATOM 1637 C CA . ARG A 1 206 ? 14.746 6.616 -4.020 1.00 96.75 206 ARG A CA 1
ATOM 1638 C C . ARG A 1 206 ? 16.182 6.840 -4.474 1.00 96.75 206 ARG A C 1
ATOM 1640 O O . ARG A 1 206 ? 16.404 7.215 -5.621 1.00 96.75 206 ARG A O 1
ATOM 1647 N N . GLU A 1 207 ? 17.150 6.543 -3.617 1.00 97.75 207 GLU A N 1
ATOM 1648 C CA . GLU A 1 207 ? 18.569 6.647 -3.942 1.00 97.75 207 GLU A CA 1
ATOM 1649 C C . GLU A 1 207 ? 18.949 5.698 -5.090 1.00 97.75 207 GLU A C 1
ATOM 1651 O O . GLU A 1 207 ? 19.637 6.092 -6.032 1.00 97.75 207 GLU A O 1
ATOM 1656 N N . ALA A 1 208 ? 18.432 4.464 -5.086 1.00 96.94 208 ALA A N 1
ATOM 1657 C CA . ALA A 1 208 ? 18.623 3.527 -6.190 1.00 96.94 208 ALA A CA 1
ATOM 1658 C C . ALA A 1 208 ? 18.046 4.052 -7.517 1.00 96.94 208 ALA A C 1
ATOM 1660 O O . ALA A 1 208 ? 18.687 3.902 -8.558 1.00 96.94 208 ALA A O 1
ATOM 1661 N N . LEU A 1 209 ? 16.876 4.702 -7.492 1.00 98.25 209 LEU A N 1
ATOM 1662 C CA . LEU A 1 209 ? 16.287 5.340 -8.673 1.00 98.25 209 LEU A CA 1
ATOM 1663 C C . LEU A 1 209 ? 17.145 6.511 -9.183 1.00 98.25 209 LEU A C 1
ATOM 1665 O O . LEU A 1 209 ? 17.335 6.642 -10.394 1.00 98.25 209 LEU A O 1
ATOM 1669 N N . VAL A 1 210 ? 17.688 7.334 -8.281 1.00 98.31 210 VAL A N 1
ATOM 1670 C CA . VAL A 1 210 ? 18.606 8.431 -8.635 1.00 98.31 210 VAL A CA 1
ATOM 1671 C C . VAL A 1 210 ? 19.873 7.879 -9.286 1.00 98.31 210 VAL A C 1
ATOM 1673 O O . VAL A 1 210 ? 20.214 8.297 -10.392 1.00 98.31 210 VAL A O 1
ATOM 1676 N N . ARG A 1 211 ? 20.521 6.880 -8.670 1.00 98.06 211 ARG A N 1
ATOM 1677 C CA . ARG A 1 211 ? 21.719 6.226 -9.229 1.00 98.06 211 ARG A CA 1
ATOM 1678 C C . ARG A 1 211 ? 21.456 5.605 -10.599 1.00 98.06 211 ARG A C 1
ATOM 1680 O O . ARG A 1 211 ? 22.270 5.763 -11.503 1.00 98.06 211 ARG A O 1
ATOM 1687 N N . LEU A 1 212 ? 20.319 4.928 -10.773 1.00 98.00 212 LEU A N 1
ATOM 1688 C CA . LEU A 1 212 ? 19.926 4.359 -12.064 1.00 98.00 212 LEU A CA 1
ATOM 1689 C C . LEU A 1 212 ? 19.762 5.446 -13.129 1.00 98.00 212 LEU A C 1
ATOM 1691 O O . LEU A 1 212 ? 20.252 5.287 -14.243 1.00 98.00 212 LEU A O 1
ATOM 1695 N N . THR A 1 213 ? 19.085 6.541 -12.785 1.00 97.12 213 THR A N 1
ATOM 1696 C CA . THR A 1 213 ? 18.846 7.652 -13.714 1.00 97.12 213 THR A CA 1
ATOM 1697 C C . THR A 1 213 ? 20.166 8.302 -14.125 1.00 97.12 213 THR A C 1
ATOM 1699 O O . THR A 1 213 ? 20.393 8.493 -15.316 1.00 97.12 213 THR A O 1
ATOM 1702 N N . ALA A 1 214 ? 21.067 8.547 -13.167 1.00 97.50 214 ALA A N 1
ATOM 1703 C CA . ALA A 1 214 ? 22.405 9.074 -13.431 1.00 97.50 214 ALA A CA 1
ATOM 1704 C C . ALA A 1 214 ? 23.228 8.133 -14.329 1.00 97.50 214 ALA A C 1
ATOM 1706 O O . ALA A 1 214 ? 23.850 8.574 -15.295 1.00 97.50 214 ALA A O 1
ATOM 1707 N N . ARG A 1 215 ? 23.174 6.819 -14.066 1.00 96.81 215 ARG A N 1
ATOM 1708 C CA . ARG A 1 215 ? 23.820 5.801 -14.906 1.00 96.81 215 ARG A CA 1
ATOM 1709 C C . ARG A 1 215 ? 23.280 5.820 -16.334 1.00 96.81 215 ARG A C 1
ATOM 1711 O O . ARG A 1 215 ? 24.067 5.800 -17.267 1.00 96.81 215 ARG A O 1
ATOM 1718 N N . GLN A 1 216 ? 21.959 5.863 -16.507 1.00 95.12 216 GLN A N 1
ATOM 1719 C CA . GLN A 1 216 ? 21.340 5.891 -17.836 1.00 95.12 216 GLN A CA 1
ATOM 1720 C C . GLN A 1 216 ? 21.640 7.190 -18.592 1.00 95.12 216 GLN A C 1
ATOM 1722 O O . GLN A 1 216 ? 21.792 7.147 -19.807 1.00 95.12 216 GLN A O 1
ATOM 1727 N N . SER A 1 217 ? 21.752 8.333 -17.904 1.00 93.56 217 SER A N 1
ATOM 1728 C CA . SER A 1 217 ? 22.140 9.595 -18.551 1.00 93.56 217 SER A CA 1
ATOM 1729 C C . SER A 1 217 ? 23.599 9.629 -19.004 1.00 93.56 217 SER A C 1
ATOM 1731 O O . SER A 1 217 ? 23.911 10.357 -19.937 1.00 93.56 217 SER A O 1
ATOM 1733 N N . ALA A 1 218 ? 24.472 8.857 -18.353 1.00 95.62 218 ALA A N 1
ATOM 1734 C CA . ALA A 1 218 ? 25.885 8.737 -18.705 1.00 95.62 218 ALA A CA 1
ATOM 1735 C C . ALA A 1 218 ? 26.177 7.567 -19.669 1.00 95.62 218 ALA A C 1
ATOM 1737 O O . ALA A 1 218 ? 27.334 7.337 -20.005 1.00 95.62 218 ALA A O 1
ATOM 1738 N N . ASP A 1 219 ? 25.165 6.789 -20.075 1.00 94.44 219 ASP A N 1
ATOM 1739 C CA . ASP A 1 219 ? 25.348 5.647 -20.975 1.00 94.44 219 ASP A CA 1
ATOM 1740 C C . ASP A 1 219 ? 25.322 6.093 -22.446 1.00 94.44 219 ASP A C 1
ATOM 1742 O O . ASP A 1 219 ? 24.264 6.371 -23.022 1.00 94.44 219 ASP A O 1
ATOM 1746 N N . ASP A 1 220 ? 26.499 6.100 -23.071 1.00 95.88 220 ASP A N 1
ATOM 1747 C CA . ASP A 1 220 ? 26.693 6.508 -24.466 1.00 95.88 220 ASP A CA 1
ATOM 1748 C C . ASP A 1 220 ? 26.141 5.511 -25.494 1.00 95.88 220 ASP A C 1
ATOM 1750 O O . ASP A 1 220 ? 26.042 5.833 -26.682 1.00 95.88 220 ASP A O 1
ATOM 1754 N N . ARG A 1 221 ? 25.723 4.306 -25.082 1.00 96.31 221 ARG A N 1
ATOM 1755 C CA . ARG A 1 221 ? 25.227 3.279 -26.015 1.00 96.31 221 ARG A CA 1
ATOM 1756 C C . ARG A 1 221 ? 23.991 3.728 -26.782 1.00 96.31 221 ARG A C 1
ATOM 1758 O O . ARG A 1 221 ? 23.872 3.433 -27.969 1.00 96.31 221 ARG A O 1
ATOM 1765 N N . LEU A 1 222 ? 23.055 4.417 -26.126 1.00 94.62 222 LEU A N 1
ATOM 1766 C CA . LEU A 1 222 ? 21.828 4.876 -26.781 1.00 94.62 222 LEU A CA 1
ATOM 1767 C C . LEU A 1 222 ? 22.094 6.043 -27.755 1.00 94.62 222 LEU A C 1
ATOM 1769 O O . LEU A 1 222 ? 21.612 5.958 -28.888 1.00 94.62 222 LEU A O 1
ATOM 1773 N N . PRO A 1 223 ? 22.861 7.092 -27.389 1.00 96.50 223 PRO A N 1
ATOM 1774 C CA . PRO A 1 223 ? 23.364 8.075 -28.349 1.00 96.50 223 PRO A CA 1
ATOM 1775 C C . PRO A 1 223 ? 24.099 7.446 -29.541 1.00 96.50 223 PRO A C 1
ATOM 1777 O O . PRO A 1 223 ? 23.776 7.768 -30.683 1.00 96.50 223 PRO A O 1
ATOM 1780 N N . ALA A 1 224 ? 25.012 6.500 -29.301 1.00 96.94 224 ALA A N 1
ATOM 1781 C CA . ALA A 1 224 ? 25.757 5.821 -30.361 1.00 96.94 224 ALA A CA 1
ATOM 1782 C C . ALA A 1 224 ? 24.838 5.014 -31.294 1.00 96.94 224 ALA A C 1
ATOM 1784 O O . ALA A 1 224 ? 24.941 5.119 -32.514 1.00 96.94 224 ALA A O 1
ATOM 1785 N N . ALA A 1 225 ? 23.878 4.262 -30.746 1.00 96.44 225 ALA A N 1
ATOM 1786 C CA . ALA A 1 225 ? 22.907 3.519 -31.549 1.00 96.44 225 ALA A CA 1
ATOM 1787 C C . ALA A 1 225 ? 22.000 4.439 -32.384 1.00 96.44 225 ALA A C 1
ATOM 1789 O O . ALA A 1 225 ? 21.607 4.077 -33.493 1.00 96.44 225 ALA A O 1
ATOM 1790 N N . ARG A 1 226 ? 21.662 5.632 -31.872 1.00 96.44 226 ARG A N 1
ATOM 1791 C CA . ARG A 1 226 ? 20.918 6.651 -32.632 1.00 96.44 226 ARG A CA 1
ATOM 1792 C C . ARG A 1 226 ? 21.756 7.225 -33.772 1.00 96.44 226 ARG A C 1
ATOM 1794 O O . ARG A 1 226 ? 21.239 7.326 -34.879 1.00 96.44 226 ARG A O 1
ATOM 1801 N N . ALA A 1 227 ? 23.033 7.515 -33.527 1.00 96.88 227 ALA A N 1
ATOM 1802 C CA . ALA A 1 227 ? 23.957 7.952 -34.570 1.00 96.88 227 ALA A CA 1
ATOM 1803 C C . ALA A 1 227 ? 24.107 6.893 -35.677 1.00 96.88 227 ALA A C 1
ATOM 1805 O O . ALA A 1 227 ? 24.050 7.237 -36.855 1.00 96.88 227 ALA A O 1
ATOM 1806 N N . GLU A 1 228 ? 24.202 5.606 -35.323 1.00 96.44 228 GLU A N 1
ATOM 1807 C CA . GLU A 1 228 ? 24.246 4.517 -36.309 1.00 96.44 228 GLU A CA 1
ATOM 1808 C C . GLU A 1 228 ? 22.935 4.397 -37.100 1.00 96.44 228 GLU A C 1
ATOM 1810 O O . GLU A 1 228 ? 22.952 4.193 -38.313 1.00 96.44 228 GLU A O 1
ATOM 1815 N N . LEU A 1 229 ? 21.781 4.575 -36.447 1.00 96.75 229 LEU A N 1
ATOM 1816 C CA . LEU A 1 229 ? 20.496 4.629 -37.144 1.00 96.75 229 LEU A CA 1
ATOM 1817 C C . LEU A 1 229 ? 20.439 5.792 -38.138 1.00 96.75 229 LEU A C 1
ATOM 1819 O O . LEU A 1 229 ? 19.978 5.601 -39.264 1.00 96.75 229 LEU A O 1
ATOM 1823 N N . ASP A 1 230 ? 20.910 6.976 -37.762 1.00 96.06 230 ASP A N 1
ATOM 1824 C CA . ASP A 1 230 ? 20.950 8.120 -38.671 1.00 96.06 230 ASP A CA 1
ATOM 1825 C C . ASP A 1 230 ? 21.953 7.908 -39.817 1.00 96.06 230 ASP A C 1
ATOM 1827 O O . ASP A 1 230 ? 21.633 8.225 -40.965 1.00 96.06 230 ASP A O 1
ATOM 1831 N N . ALA A 1 231 ? 23.096 7.264 -39.562 1.00 95.50 231 ALA A N 1
ATOM 1832 C CA . ALA A 1 231 ? 24.043 6.859 -40.601 1.00 95.50 231 ALA A CA 1
ATOM 1833 C C . ALA A 1 231 ? 23.420 5.853 -41.587 1.00 95.50 231 ALA A C 1
ATOM 1835 O O . ALA A 1 231 ? 23.508 6.047 -42.801 1.00 95.50 231 ALA A O 1
ATOM 1836 N N . ALA A 1 232 ? 22.717 4.828 -41.094 1.00 94.81 232 ALA A N 1
ATOM 1837 C CA . ALA A 1 232 ? 22.000 3.859 -41.926 1.00 94.81 232 ALA A CA 1
ATOM 1838 C C . ALA A 1 232 ? 20.890 4.518 -42.764 1.00 94.81 232 ALA A C 1
ATOM 1840 O O . ALA A 1 232 ? 20.681 4.167 -43.927 1.00 94.81 232 ALA A O 1
ATOM 1841 N N . ARG A 1 233 ? 20.190 5.518 -42.208 1.00 94.06 233 ARG A N 1
ATOM 1842 C CA . ARG A 1 233 ? 19.205 6.324 -42.953 1.00 94.06 233 ARG A CA 1
ATOM 1843 C C . ARG A 1 233 ? 19.869 7.175 -44.033 1.00 94.06 233 ARG A C 1
ATOM 1845 O O . ARG A 1 233 ? 19.305 7.292 -45.119 1.00 94.06 233 ARG A O 1
ATOM 1852 N N . GLY A 1 234 ? 21.047 7.730 -43.753 1.00 93.94 234 GLY A N 1
ATOM 1853 C CA . GLY A 1 234 ? 21.865 8.457 -44.722 1.00 93.94 234 GLY A CA 1
ATOM 1854 C C . GLY A 1 234 ? 22.302 7.572 -45.890 1.00 93.94 234 GLY A C 1
ATOM 1855 O O . GLY A 1 234 ? 22.087 7.946 -47.040 1.00 93.94 234 GLY A O 1
ATOM 1856 N N . ARG A 1 235 ? 22.814 6.365 -45.603 1.00 92.75 235 ARG A N 1
ATOM 1857 C CA . ARG A 1 235 ? 23.155 5.357 -46.625 1.00 92.75 235 ARG A CA 1
ATOM 1858 C C . ARG A 1 235 ? 21.944 5.007 -47.488 1.00 92.75 235 ARG A C 1
ATOM 1860 O O . ARG A 1 235 ? 22.009 5.092 -48.707 1.00 92.75 235 ARG A O 1
ATOM 1867 N N . TRP A 1 236 ? 20.805 4.711 -46.860 1.00 92.19 236 TRP A N 1
ATOM 1868 C CA . TRP A 1 236 ? 19.567 4.434 -47.590 1.00 92.19 236 TRP A CA 1
ATOM 1869 C C . TRP A 1 236 ? 19.146 5.605 -48.491 1.00 92.19 236 TRP A C 1
ATOM 1871 O O . TRP A 1 236 ? 18.744 5.393 -49.633 1.00 92.19 236 TRP A O 1
ATOM 1881 N N . HIS A 1 237 ? 19.225 6.845 -48.002 1.00 93.06 237 HIS A N 1
ATOM 1882 C CA . HIS A 1 237 ? 18.897 8.017 -48.811 1.00 93.06 237 HIS A CA 1
ATOM 1883 C C . HIS A 1 237 ? 19.856 8.173 -49.996 1.00 93.06 237 HIS A C 1
ATOM 1885 O O . HIS A 1 237 ? 19.403 8.505 -51.088 1.00 93.06 237 HIS A O 1
ATOM 1891 N N . ALA A 1 238 ? 21.157 7.955 -49.802 1.00 92.00 238 ALA A N 1
ATOM 1892 C CA . ALA A 1 238 ? 22.141 8.046 -50.877 1.00 92.00 238 ALA A CA 1
ATOM 1893 C C . ALA A 1 238 ? 21.840 7.051 -52.012 1.00 92.00 238 ALA A C 1
ATOM 1895 O O . ALA A 1 238 ? 21.898 7.428 -53.177 1.00 92.00 238 ALA A O 1
ATOM 1896 N N . GLU A 1 239 ? 21.430 5.828 -51.667 1.00 88.00 239 GLU A N 1
ATOM 1897 C CA . GLU A 1 239 ? 21.143 4.763 -52.639 1.00 88.00 239 GLU A CA 1
ATOM 1898 C C . GLU A 1 239 ? 19.755 4.859 -53.292 1.00 88.00 239 GLU A C 1
ATOM 1900 O O . GLU A 1 239 ? 19.548 4.405 -54.418 1.00 88.00 239 GLU A O 1
ATOM 1905 N N . THR A 1 240 ? 18.763 5.409 -52.585 1.00 87.75 240 THR A N 1
ATOM 1906 C CA . THR A 1 240 ? 17.353 5.354 -53.023 1.00 87.75 240 THR A CA 1
ATOM 1907 C C . THR A 1 240 ? 16.732 6.714 -53.319 1.00 87.75 240 THR A C 1
ATOM 1909 O O . THR A 1 240 ? 15.653 6.769 -53.897 1.00 87.75 240 THR A O 1
ATOM 1912 N N . GLY A 1 241 ? 17.363 7.815 -52.902 1.00 90.69 241 GLY A N 1
ATOM 1913 C CA . GLY A 1 241 ? 16.797 9.165 -52.982 1.00 90.69 241 GLY A CA 1
ATOM 1914 C C . GLY A 1 241 ? 15.640 9.432 -52.008 1.00 90.69 241 GLY A C 1
ATOM 1915 O O . GLY A 1 241 ? 15.014 10.489 -52.072 1.00 90.69 241 GLY A O 1
ATOM 1916 N N . HIS A 1 242 ? 15.329 8.499 -51.101 1.00 89.31 242 HIS A N 1
ATOM 1917 C CA . HIS A 1 242 ? 14.183 8.603 -50.197 1.00 89.31 242 HIS A CA 1
ATOM 1918 C C . HIS A 1 242 ? 14.593 8.435 -48.737 1.00 89.31 242 HIS A C 1
ATOM 1920 O O . HIS A 1 242 ? 15.182 7.428 -48.377 1.00 89.31 242 HIS A O 1
ATOM 1926 N N . LEU A 1 243 ? 14.233 9.368 -47.849 1.00 87.94 243 LEU A N 1
ATOM 1927 C CA . LEU A 1 243 ? 14.570 9.242 -46.427 1.00 87.94 243 LEU A CA 1
ATOM 1928 C C . LEU A 1 243 ? 13.603 8.287 -45.699 1.00 87.94 243 LEU A C 1
ATOM 1930 O O . LEU A 1 243 ? 12.400 8.564 -45.645 1.00 87.94 243 LEU A O 1
ATOM 1934 N N . PRO A 1 244 ? 14.085 7.211 -45.051 1.00 84.81 244 PRO A N 1
ATOM 1935 C CA . PRO A 1 244 ? 13.232 6.374 -44.224 1.00 84.81 244 PRO A CA 1
ATOM 1936 C C . PRO A 1 244 ? 12.863 7.084 -42.916 1.00 84.81 244 PRO A C 1
ATOM 1938 O O . PRO A 1 244 ? 13.667 7.813 -42.325 1.00 84.81 244 PRO A O 1
ATOM 1941 N N . ARG A 1 245 ? 11.649 6.829 -42.416 1.00 78.50 245 ARG A N 1
ATOM 1942 C CA . ARG A 1 245 ? 11.203 7.299 -41.092 1.00 78.50 245 ARG A CA 1
ATOM 1943 C C . ARG A 1 245 ? 11.906 6.561 -39.943 1.00 78.50 245 ARG A C 1
ATOM 1945 O O . ARG A 1 245 ? 12.408 5.451 -40.128 1.00 78.50 245 ARG A O 1
ATOM 1952 N N . THR A 1 246 ? 11.928 7.195 -38.773 1.00 64.19 246 THR A N 1
ATOM 1953 C CA . THR A 1 246 ? 12.417 6.654 -37.489 1.00 64.19 246 THR A CA 1
ATOM 1954 C C . THR A 1 246 ? 11.555 5.501 -36.984 1.00 64.19 246 THR A C 1
ATOM 1956 O O . THR A 1 246 ? 10.320 5.693 -36.959 1.00 64.19 246 THR A O 1
#